Protein AF-A0A1I8BNF3-F1 (afdb_monomer)

Structure (mmCIF, N/CA/C/O backbone):
data_AF-A0A1I8BNF3-F1
#
_entry.id   AF-A0A1I8BNF3-F1
#
loop_
_atom_site.group_PDB
_atom_site.id
_atom_site.type_symbol
_atom_site.label_atom_id
_atom_site.label_alt_id
_atom_site.label_comp_id
_atom_site.label_asym_id
_atom_site.label_entity_id
_atom_site.label_seq_id
_atom_site.pdbx_PDB_ins_code
_atom_site.Cartn_x
_atom_site.Cartn_y
_atom_site.Cartn_z
_atom_site.occupancy
_atom_site.B_iso_or_equiv
_atom_site.auth_seq_id
_atom_site.auth_comp_id
_atom_site.auth_asym_id
_atom_site.auth_atom_id
_atom_site.pdbx_PDB_model_num
ATOM 1 N N . ILE A 1 1 ? -80.798 22.529 111.037 1.00 45.88 1 ILE A N 1
ATOM 2 C CA . ILE A 1 1 ? -82.247 22.287 111.212 1.00 45.88 1 ILE A CA 1
ATOM 3 C C . ILE A 1 1 ? -82.410 21.645 112.579 1.00 45.88 1 ILE A C 1
ATOM 5 O O . ILE A 1 1 ? -82.217 20.445 112.720 1.00 45.88 1 ILE A O 1
ATOM 9 N N . GLU A 1 2 ? -82.620 22.486 113.588 1.00 37.59 2 GLU A N 1
ATOM 10 C CA . GLU A 1 2 ? -83.191 22.096 114.877 1.00 37.59 2 GLU A CA 1
ATOM 11 C C . GLU A 1 2 ? -84.702 21.929 114.700 1.00 37.59 2 GLU A C 1
ATOM 13 O O . GLU A 1 2 ? -85.304 22.745 114.005 1.00 37.59 2 GLU A O 1
ATOM 18 N N . VAL A 1 3 ? -85.315 20.947 115.368 1.00 35.25 3 VAL A N 1
ATOM 19 C CA . VAL A 1 3 ? -86.707 21.049 115.838 1.00 35.25 3 VAL A CA 1
ATOM 20 C C . VAL A 1 3 ? -86.821 20.351 117.197 1.00 35.25 3 VAL A C 1
ATOM 22 O O . VAL A 1 3 ? -86.367 19.225 117.386 1.00 35.25 3 VAL A O 1
ATOM 25 N N . PHE A 1 4 ? -87.411 21.090 118.132 1.00 37.06 4 PHE A N 1
ATOM 26 C CA . PHE A 1 4 ? -87.658 20.813 119.545 1.00 37.06 4 PHE A CA 1
ATOM 27 C C . PHE A 1 4 ? -89.003 20.096 119.803 1.00 37.06 4 PHE A C 1
ATOM 29 O O . PHE A 1 4 ? -89.895 20.093 118.955 1.00 37.06 4 PHE A O 1
ATOM 36 N N . SER A 1 5 ? -89.181 19.706 121.078 1.00 35.75 5 SER A N 1
ATOM 37 C CA . SER A 1 5 ? -90.442 19.463 121.826 1.00 35.75 5 SER A CA 1
ATOM 38 C C . SER A 1 5 ? -90.941 18.001 121.862 1.00 35.75 5 SER A C 1
ATOM 40 O O . SER A 1 5 ? -90.745 17.261 120.912 1.00 35.75 5 SER A O 1
ATOM 42 N N . SER A 1 6 ? -91.571 17.478 122.924 1.00 33.25 6 SER A N 1
ATOM 43 C CA . SER A 1 6 ? -92.111 18.064 124.160 1.00 33.25 6 SER A CA 1
ATOM 44 C C . SER A 1 6 ? -92.305 16.975 125.237 1.00 33.25 6 SER A C 1
ATOM 46 O O . SER A 1 6 ? -92.482 15.802 124.922 1.00 33.25 6 SER A O 1
ATOM 48 N N . ARG A 1 7 ? -92.314 17.408 126.504 1.00 42.88 7 ARG A N 1
ATOM 49 C CA . ARG A 1 7 ? -92.633 16.680 127.750 1.00 42.88 7 ARG A CA 1
ATOM 50 C C . ARG A 1 7 ? -94.101 16.228 127.807 1.00 42.88 7 ARG A C 1
ATOM 52 O O . ARG A 1 7 ? -94.936 16.958 127.287 1.00 42.88 7 ARG A O 1
ATOM 59 N N . TYR A 1 8 ? -94.410 15.164 128.563 1.00 33.56 8 TYR A N 1
ATOM 60 C CA . TYR A 1 8 ? -95.512 15.155 129.548 1.00 33.56 8 TYR A CA 1
ATOM 61 C C . TYR A 1 8 ? -95.404 13.976 130.541 1.00 33.56 8 TYR A C 1
ATOM 63 O O . TYR A 1 8 ? -95.268 12.821 130.147 1.00 33.56 8 TYR A O 1
ATOM 71 N N . ASP A 1 9 ? -95.471 14.319 131.830 1.00 39.56 9 ASP A N 1
ATOM 72 C CA . ASP A 1 9 ? -95.593 13.454 133.009 1.00 39.56 9 ASP A CA 1
ATOM 73 C C . ASP A 1 9 ? -97.012 12.879 133.158 1.00 39.56 9 ASP A C 1
ATOM 75 O O . ASP A 1 9 ? -97.993 13.590 132.935 1.00 39.56 9 ASP A O 1
ATOM 79 N N . ALA A 1 10 ? -97.130 11.666 133.711 1.00 35.50 10 ALA A N 1
ATOM 80 C CA . ALA A 1 10 ? -98.296 11.278 134.507 1.00 35.50 10 ALA A CA 1
ATOM 81 C C . ALA A 1 10 ? -97.923 10.242 135.583 1.00 35.50 10 ALA A C 1
ATOM 83 O O . ALA A 1 10 ? -97.707 9.062 135.318 1.00 35.50 10 ALA A O 1
ATOM 84 N N . LYS A 1 11 ? -97.884 10.720 136.831 1.00 37.09 11 LYS A N 1
ATOM 85 C CA . LYS A 1 11 ? -97.873 9.941 138.077 1.00 37.09 11 LYS A CA 1
ATOM 86 C C . LYS A 1 11 ? -99.048 8.954 138.133 1.00 37.09 11 LYS A C 1
ATOM 88 O O . LYS A 1 11 ? -100.168 9.346 137.818 1.00 37.09 11 LYS A O 1
ATOM 93 N N . LYS A 1 12 ? -98.844 7.787 138.757 1.00 38.28 12 LYS A N 1
ATOM 94 C CA . LYS A 1 12 ? -99.799 7.247 139.745 1.00 38.28 12 LYS A CA 1
ATOM 95 C C . LYS A 1 12 ? -99.119 6.299 140.741 1.00 38.28 12 LYS A C 1
ATOM 97 O O . LYS A 1 12 ? -98.638 5.227 140.404 1.00 38.28 12 LYS A O 1
ATOM 102 N N . VAL A 1 13 ? -99.098 6.782 141.978 1.00 40.00 13 VAL A N 1
ATOM 103 C CA . VAL A 1 13 ? -98.852 6.095 143.251 1.00 40.00 13 VAL A CA 1
ATOM 104 C C . VAL A 1 13 ? -100.048 5.192 143.558 1.00 40.00 13 VAL A C 1
ATOM 106 O O . VAL A 1 13 ? -101.157 5.660 143.343 1.00 40.00 13 VAL A O 1
ATOM 109 N N . TYR A 1 14 ? -99.852 3.988 144.110 1.00 32.62 14 TYR A N 1
ATOM 110 C CA . TYR A 1 14 ? -100.689 3.439 145.194 1.00 32.62 14 TYR A CA 1
ATOM 111 C C . TYR A 1 14 ? -99.940 2.345 145.972 1.00 32.62 14 TYR A C 1
ATOM 113 O O . TYR A 1 14 ? -99.218 1.525 145.411 1.00 32.62 14 TYR A O 1
ATOM 121 N N . VAL A 1 15 ? -100.110 2.418 147.289 1.00 35.56 15 VAL A N 1
ATOM 122 C CA . VAL A 1 15 ? -99.489 1.652 148.376 1.00 35.56 15 VAL A CA 1
ATOM 123 C C . VAL A 1 15 ? -100.418 0.499 148.802 1.00 35.56 15 VAL A C 1
ATOM 125 O O . VAL A 1 15 ? -101.630 0.630 148.670 1.00 35.56 15 VAL A O 1
ATOM 128 N N . GLU A 1 16 ? -99.808 -0.589 149.295 1.00 42.53 16 GLU A N 1
ATOM 129 C CA . GLU A 1 16 ? -100.287 -1.709 150.142 1.00 42.53 16 GLU A CA 1
ATOM 130 C C . GLU A 1 16 ? -101.766 -2.150 150.146 1.00 42.53 16 GLU A C 1
ATOM 132 O O . GLU A 1 16 ? -102.673 -1.367 150.417 1.00 42.53 16 GLU A O 1
ATOM 137 N N . ARG A 1 17 ? -101.973 -3.481 150.084 1.00 31.66 17 ARG A N 1
ATOM 138 C CA . ARG A 1 17 ? -102.793 -4.262 151.044 1.00 31.66 17 ARG A CA 1
ATOM 139 C C . ARG A 1 17 ? -102.684 -5.779 150.788 1.00 31.66 17 ARG A C 1
ATOM 141 O O . ARG A 1 17 ? -102.894 -6.253 149.679 1.00 31.66 17 ARG A O 1
ATOM 148 N N . LYS A 1 18 ? -102.415 -6.545 151.849 1.00 33.38 18 LYS A N 1
ATOM 149 C CA . LYS A 1 18 ? -102.897 -7.929 152.074 1.00 33.38 18 LYS A CA 1
ATOM 150 C C . LYS A 1 18 ? -104.030 -7.848 153.123 1.00 33.38 18 LYS A C 1
ATOM 152 O O . LYS A 1 18 ? -104.090 -6.825 153.805 1.00 33.38 18 LYS A O 1
ATOM 157 N N . PRO A 1 19 ? -104.771 -8.925 153.451 1.00 60.62 19 PRO A N 1
ATOM 158 C CA . PRO A 1 19 ? -105.287 -10.063 152.669 1.00 60.62 19 PRO A CA 1
ATOM 159 C C . PRO A 1 19 ? -106.827 -10.216 152.870 1.00 60.62 19 PRO A C 1
ATOM 161 O O . PRO A 1 19 ? -107.416 -9.395 153.565 1.00 60.62 19 PRO A O 1
ATOM 164 N N . LEU A 1 20 ? -107.461 -11.270 152.314 1.00 34.47 20 LEU A N 1
ATOM 165 C CA . LEU A 1 20 ? -108.463 -12.170 152.957 1.00 34.47 20 LEU A CA 1
ATOM 166 C C . LEU A 1 20 ? -109.511 -12.757 151.973 1.00 34.47 20 LEU A C 1
ATOM 168 O O . LEU A 1 20 ? -110.336 -12.045 151.425 1.00 34.47 20 LEU A O 1
ATOM 172 N N . ILE A 1 21 ? -109.433 -14.089 151.840 1.00 35.69 21 ILE A N 1
ATOM 173 C CA . ILE A 1 21 ? -110.471 -15.147 151.812 1.00 35.69 21 ILE A CA 1
ATOM 174 C C . ILE A 1 21 ? -111.746 -15.061 150.926 1.00 35.69 21 ILE A C 1
ATOM 176 O O . ILE A 1 21 ? -112.494 -14.095 150.948 1.00 35.69 21 ILE A O 1
ATOM 180 N N . TYR A 1 22 ? -112.040 -16.242 150.348 1.00 32.28 22 TYR A N 1
ATOM 181 C CA . TYR A 1 22 ? -113.334 -16.923 150.109 1.00 32.28 22 TYR A CA 1
ATOM 182 C C . TYR A 1 22 ? -113.842 -17.077 148.653 1.00 32.28 22 TYR A C 1
ATOM 184 O O . TYR A 1 22 ? -114.325 -16.148 148.025 1.00 32.28 22 TYR A O 1
ATOM 192 N N . ASN A 1 23 ? -113.755 -18.338 148.194 1.00 33.88 23 ASN A N 1
ATOM 193 C CA . ASN A 1 23 ? -114.702 -19.167 147.425 1.00 33.88 23 ASN A CA 1
ATOM 194 C C . ASN A 1 23 ? -115.476 -18.613 146.203 1.00 33.88 23 ASN A C 1
ATOM 196 O O . ASN A 1 23 ? -116.462 -17.913 146.370 1.00 33.88 23 ASN A O 1
ATOM 200 N N . ASN A 1 24 ? -115.105 -19.136 145.017 1.00 35.84 24 ASN A N 1
ATOM 201 C CA . ASN A 1 24 ? -115.891 -19.983 144.078 1.00 35.84 24 ASN A CA 1
ATOM 202 C C . ASN A 1 24 ? -117.296 -19.523 143.573 1.00 35.84 24 ASN A C 1
ATOM 204 O O . ASN A 1 24 ? -118.064 -18.919 144.306 1.00 35.84 24 ASN A O 1
ATOM 208 N N . PRO A 1 25 ? -117.793 -20.060 142.439 1.00 57.88 25 PRO A N 1
ATOM 209 C CA . PRO A 1 25 ? -117.468 -19.755 141.042 1.00 57.88 25 PRO A CA 1
ATOM 210 C C . PRO A 1 25 ? -118.714 -19.300 140.243 1.00 57.88 25 PRO A C 1
ATOM 212 O O . PRO A 1 25 ? -119.845 -19.579 140.632 1.00 57.88 25 PRO A O 1
ATOM 215 N N . ARG A 1 26 ? -118.519 -18.741 139.042 1.00 37.50 26 ARG A N 1
ATOM 216 C CA . ARG A 1 26 ? -119.269 -19.130 137.826 1.00 37.50 26 ARG A CA 1
ATOM 217 C C . ARG A 1 26 ? -118.668 -18.432 136.606 1.00 37.50 26 ARG A C 1
ATOM 219 O O . ARG A 1 26 ? -118.724 -17.218 136.474 1.00 37.50 26 ARG A O 1
ATOM 226 N N . PHE A 1 27 ? -118.033 -19.253 135.779 1.00 42.69 27 PHE A N 1
ATOM 227 C CA . PHE A 1 27 ? -117.419 -18.913 134.504 1.00 42.69 27 PHE A CA 1
ATOM 228 C C . PHE A 1 27 ? -118.488 -18.585 133.460 1.00 42.69 27 PHE A C 1
ATOM 230 O O . PHE A 1 27 ? -119.427 -19.363 133.296 1.00 42.69 27 PHE A O 1
ATOM 237 N N . ASP A 1 28 ? -118.283 -17.490 132.729 1.00 45.53 28 ASP A N 1
ATOM 238 C CA . ASP A 1 28 ? -119.029 -17.137 131.522 1.00 45.53 28 ASP A CA 1
ATOM 239 C C . ASP A 1 28 ? -118.093 -17.278 130.304 1.00 45.53 28 ASP A C 1
ATOM 241 O O . ASP A 1 28 ? -116.960 -16.786 130.312 1.00 45.53 28 ASP A O 1
ATOM 245 N N . MET A 1 29 ? -118.518 -18.042 129.295 1.00 50.19 29 MET A N 1
ATOM 246 C CA . MET A 1 29 ? -117.674 -18.615 128.225 1.00 50.19 29 MET A CA 1
ATOM 247 C C . MET A 1 29 ? -117.193 -17.614 127.154 1.00 50.19 29 MET A C 1
ATOM 249 O O . MET A 1 29 ? -116.431 -17.997 126.266 1.00 50.19 29 MET A O 1
ATOM 253 N N . GLU A 1 30 ? -117.599 -16.345 127.206 1.00 53.28 30 GLU A N 1
ATOM 254 C CA . GLU A 1 30 ? -117.212 -15.340 126.201 1.00 53.28 30 GLU A CA 1
ATOM 255 C C . GLU A 1 30 ? -115.906 -14.598 126.541 1.00 53.28 30 GLU A C 1
ATOM 257 O O . GLU A 1 30 ? -115.150 -14.234 125.639 1.00 53.28 30 GLU A O 1
ATOM 262 N N . HIS A 1 31 ? -115.556 -14.454 127.825 1.00 52.28 31 HIS A N 1
ATOM 263 C CA . HIS A 1 31 ? -114.275 -13.854 128.234 1.00 52.28 31 HIS A CA 1
ATOM 264 C C . HIS A 1 31 ? -113.066 -14.747 127.933 1.00 52.28 31 HIS A C 1
ATOM 266 O O . HIS A 1 31 ? -111.980 -14.242 127.655 1.00 52.28 31 HIS A O 1
ATOM 272 N N . THR A 1 32 ? -113.238 -16.069 127.920 1.00 53.34 32 THR A N 1
ATOM 273 C CA . THR A 1 32 ? -112.151 -17.002 127.598 1.00 53.34 32 THR A CA 1
ATOM 274 C C . THR A 1 32 ? -111.777 -16.984 126.115 1.00 53.34 32 THR A C 1
ATOM 276 O O . THR A 1 32 ? -110.596 -17.111 125.817 1.00 53.34 32 THR A O 1
ATOM 279 N N . LYS A 1 33 ? -112.711 -16.743 125.180 1.00 55.06 33 LYS A N 1
ATOM 280 C CA . LYS A 1 33 ? -112.372 -16.574 123.749 1.00 55.06 33 LYS A CA 1
ATOM 281 C C . LYS A 1 33 ? -111.586 -15.286 123.475 1.00 55.06 33 LYS A C 1
ATOM 283 O O . LYS A 1 33 ? -110.568 -15.343 122.800 1.00 55.06 33 LYS A O 1
ATOM 288 N N . SER A 1 34 ? -111.990 -14.161 124.071 1.00 57.19 34 SER A N 1
ATOM 289 C CA . SER A 1 34 ? -111.279 -12.879 123.935 1.00 57.19 34 SER A CA 1
ATOM 290 C C . SER A 1 34 ? -109.862 -12.911 124.527 1.00 57.19 34 SER A C 1
ATOM 292 O O . SER A 1 34 ? -108.950 -12.330 123.945 1.00 57.19 34 SER A O 1
ATOM 294 N N . LEU A 1 35 ? -109.649 -13.614 125.645 1.00 58.81 35 LEU A N 1
ATOM 295 C CA . LEU A 1 35 ? -108.316 -13.798 126.229 1.00 58.81 35 LEU A CA 1
ATOM 296 C C . LEU A 1 35 ? -107.423 -14.729 125.399 1.00 58.81 35 LEU A C 1
ATOM 298 O O . LEU A 1 35 ? -106.225 -14.483 125.321 1.00 58.81 35 LEU A O 1
ATOM 302 N N . ILE A 1 36 ? -107.985 -15.764 124.765 1.00 64.50 36 ILE A N 1
ATOM 303 C CA . ILE A 1 36 ? -107.234 -16.667 123.877 1.00 64.50 36 ILE A CA 1
ATOM 304 C C . ILE A 1 36 ? -106.803 -15.941 122.594 1.00 64.50 36 ILE A C 1
ATOM 306 O O . ILE A 1 36 ? -105.673 -16.126 122.153 1.00 64.50 36 ILE A O 1
ATOM 310 N N . ASP A 1 37 ? -107.652 -15.085 122.022 1.00 66.00 37 ASP A N 1
ATOM 311 C CA . ASP A 1 37 ? -107.293 -14.296 120.834 1.00 66.00 37 ASP A CA 1
ATOM 312 C C . ASP A 1 37 ? -106.215 -13.246 121.146 1.00 66.00 37 ASP A C 1
ATOM 314 O O . ASP A 1 37 ? -105.252 -13.114 120.391 1.00 66.00 37 ASP A O 1
ATOM 318 N N . VAL A 1 38 ? -106.301 -12.576 122.303 1.00 68.06 38 VAL A N 1
ATOM 319 C CA . VAL A 1 38 ? -105.265 -11.634 122.767 1.00 68.06 38 VAL A CA 1
ATOM 320 C C . VAL A 1 38 ? -103.951 -12.349 123.101 1.00 68.06 38 VAL A C 1
ATOM 322 O O . VAL A 1 38 ? -102.883 -11.824 122.792 1.00 68.06 38 VAL A O 1
ATOM 325 N N . ASP A 1 39 ? -103.992 -13.545 123.697 1.00 70.25 39 ASP A N 1
ATOM 326 C CA . ASP A 1 39 ? -102.783 -14.330 123.989 1.00 70.25 39 ASP A CA 1
ATOM 327 C C . ASP A 1 39 ? -102.131 -14.870 122.703 1.00 70.25 39 ASP A C 1
ATOM 329 O O . ASP A 1 39 ? -100.908 -14.839 122.558 1.00 70.25 39 ASP A O 1
ATOM 333 N N . ASN A 1 40 ? -102.937 -15.262 121.710 1.00 73.62 40 ASN A N 1
ATOM 334 C CA . ASN A 1 40 ? -102.452 -15.633 120.380 1.00 73.62 40 ASN A CA 1
ATOM 335 C C . ASN A 1 40 ? -101.809 -14.442 119.647 1.00 73.62 40 ASN A C 1
ATOM 337 O O . ASN A 1 40 ? -100.739 -14.607 119.058 1.00 73.62 40 ASN A O 1
ATOM 341 N N . GLU A 1 41 ? -102.404 -13.245 119.714 1.00 75.12 41 GLU A N 1
ATOM 342 C CA . GLU A 1 41 ? -101.805 -12.010 119.180 1.00 75.12 41 GLU A CA 1
ATOM 343 C C . GLU A 1 41 ? -100.523 -11.607 119.925 1.00 75.12 41 GLU A C 1
ATOM 345 O O . GLU A 1 41 ? -99.557 -11.145 119.319 1.00 75.12 41 GLU A O 1
ATOM 350 N N . LEU A 1 42 ? -100.455 -11.823 121.239 1.00 75.12 42 LEU A N 1
ATOM 351 C CA . LEU A 1 42 ? -99.237 -11.591 122.018 1.00 75.12 42 LEU A CA 1
ATOM 352 C C . LEU A 1 42 ? -98.118 -12.557 121.620 1.00 75.12 42 LEU A C 1
ATOM 354 O O . LEU A 1 42 ? -96.967 -12.137 121.479 1.00 75.12 42 LEU A O 1
ATOM 358 N N . GLN A 1 43 ? -98.438 -13.831 121.392 1.00 75.88 43 GLN A N 1
ATOM 359 C CA . GLN A 1 43 ? -97.468 -14.820 120.926 1.00 75.88 43 GLN A CA 1
ATOM 360 C C . GLN A 1 43 ? -96.996 -14.547 119.492 1.00 75.88 43 GLN A C 1
ATOM 362 O O . GLN A 1 43 ? -95.812 -14.744 119.195 1.00 75.88 43 GLN A O 1
ATOM 367 N N . THR A 1 44 ? -97.871 -14.076 118.596 1.00 77.25 44 THR A N 1
ATOM 368 C CA . THR A 1 44 ? -97.470 -13.689 117.233 1.00 77.25 44 THR A CA 1
ATOM 369 C C . THR A 1 44 ? -96.605 -12.434 117.253 1.00 77.25 44 THR A C 1
ATOM 371 O O . THR A 1 44 ? -95.533 -12.446 116.654 1.00 77.25 44 THR A O 1
ATOM 374 N N . LEU A 1 45 ? -96.958 -11.413 118.039 1.00 79.19 45 LEU A N 1
ATOM 375 C CA . LEU A 1 45 ? -96.141 -10.208 118.212 1.00 79.19 45 LEU A CA 1
ATOM 376 C C . LEU A 1 45 ? -94.782 -10.499 118.863 1.00 79.19 45 LEU A C 1
ATOM 378 O O . LEU A 1 45 ? -93.782 -9.874 118.508 1.00 79.19 45 LEU A O 1
ATOM 382 N N . GLN A 1 46 ? -94.703 -11.456 119.792 1.00 76.75 46 GLN A N 1
ATOM 383 C CA . GLN A 1 46 ? -93.427 -11.904 120.359 1.00 76.75 46 GLN A CA 1
ATOM 384 C C . GLN A 1 46 ? -92.553 -12.613 119.317 1.00 76.75 46 GLN A C 1
ATOM 386 O O . GLN A 1 46 ? -91.355 -12.331 119.240 1.00 76.75 46 GLN A O 1
ATOM 391 N N . LYS A 1 47 ? -93.140 -13.479 118.481 1.00 80.12 47 LYS A N 1
ATOM 392 C CA . LYS A 1 47 ? -92.433 -14.105 117.352 1.00 80.12 47 LYS A CA 1
ATOM 393 C C . LYS A 1 47 ? -91.976 -13.064 116.334 1.00 80.12 47 LYS A C 1
ATOM 395 O O . LYS A 1 47 ? -90.819 -13.093 115.922 1.00 80.12 47 LYS A O 1
ATOM 400 N N . ASP A 1 48 ? -92.832 -12.110 115.987 1.00 81.44 48 ASP A N 1
ATOM 401 C CA . ASP A 1 48 ? -92.510 -11.042 115.043 1.00 81.44 48 ASP A CA 1
ATOM 402 C C . ASP A 1 48 ? -91.416 -10.124 115.580 1.00 81.44 48 ASP A C 1
ATOM 404 O O . ASP A 1 48 ? -90.507 -9.768 114.834 1.00 81.44 48 ASP A O 1
ATOM 408 N N . LYS A 1 49 ? -91.427 -9.807 116.881 1.00 81.25 49 LYS A N 1
ATOM 409 C CA . LYS A 1 49 ? -90.360 -9.048 117.547 1.00 81.25 49 LYS A CA 1
ATOM 410 C C . LYS A 1 49 ? -89.016 -9.772 117.475 1.00 81.25 49 LYS A C 1
ATOM 412 O O . LYS A 1 49 ? -87.999 -9.133 117.202 1.00 81.25 49 LYS A O 1
ATOM 417 N N . GLU A 1 50 ? -89.001 -11.086 117.680 1.00 82.50 50 GLU A N 1
ATOM 418 C CA . GLU A 1 50 ? -87.780 -11.889 117.578 1.00 82.50 50 GLU A CA 1
ATOM 419 C C . GLU A 1 50 ? -87.287 -11.984 116.123 1.00 82.50 50 GLU A C 1
ATOM 421 O O . GLU A 1 50 ? -86.099 -11.802 115.853 1.00 82.50 50 GLU A O 1
ATOM 426 N N . ILE A 1 51 ? -88.197 -12.145 115.156 1.00 83.88 51 ILE A N 1
ATOM 427 C CA . ILE A 1 51 ? -87.878 -12.093 113.719 1.00 83.88 51 ILE A CA 1
ATOM 428 C C . ILE A 1 51 ? -87.311 -10.719 113.337 1.00 83.88 51 ILE A C 1
ATOM 430 O O . ILE A 1 51 ? -86.337 -10.642 112.583 1.00 83.88 51 ILE A O 1
ATOM 434 N N . LEU A 1 52 ? -87.881 -9.628 113.854 1.00 82.56 52 LEU A N 1
ATOM 435 C CA . LEU A 1 52 ? -87.406 -8.265 113.616 1.00 82.56 52 LEU A CA 1
ATOM 436 C C . LEU A 1 52 ? -86.009 -8.055 114.196 1.00 82.56 52 LEU A C 1
ATOM 438 O O . LEU A 1 52 ? -85.151 -7.508 113.507 1.00 82.56 52 LEU A O 1
ATOM 442 N N . LYS A 1 53 ? -85.750 -8.559 115.406 1.00 83.38 53 LYS A N 1
ATOM 443 C CA . LYS A 1 53 ? -84.429 -8.510 116.038 1.00 83.38 53 LYS A CA 1
ATOM 444 C C . LYS A 1 53 ? -83.387 -9.273 115.218 1.00 83.38 53 LYS A C 1
ATOM 446 O O . LYS A 1 53 ? -82.339 -8.719 114.892 1.00 83.38 53 LYS A O 1
ATOM 451 N N . GLN A 1 54 ? -83.711 -10.487 114.772 1.00 83.00 54 GLN A N 1
ATOM 452 C CA . GLN A 1 54 ? -82.836 -11.273 113.898 1.00 83.00 54 GLN A CA 1
ATOM 453 C C . GLN A 1 54 ? -82.604 -10.596 112.540 1.00 83.00 54 GLN A C 1
ATOM 455 O O . GLN A 1 54 ? -81.490 -10.619 112.013 1.00 83.00 54 GLN A O 1
ATOM 460 N N . ARG A 1 55 ? -83.628 -9.962 111.953 1.00 84.44 55 ARG A N 1
ATOM 461 C CA . ARG A 1 55 ? -83.477 -9.172 110.719 1.00 84.44 55 ARG A CA 1
ATOM 462 C C . ARG A 1 55 ? -82.591 -7.952 110.945 1.00 84.44 55 ARG A C 1
ATOM 464 O O . ARG A 1 55 ? -81.740 -7.672 110.106 1.00 84.44 55 ARG A O 1
ATOM 471 N N . GLN A 1 56 ? -82.744 -7.263 112.070 1.00 80.56 56 GLN A N 1
ATOM 472 C CA . GLN A 1 56 ? -81.943 -6.096 112.416 1.00 80.56 56 GLN A CA 1
ATOM 473 C C . GLN A 1 56 ? -80.470 -6.475 112.621 1.00 80.56 56 GLN A C 1
ATOM 475 O O . GLN A 1 56 ? -79.605 -5.797 112.076 1.00 80.56 56 GLN A O 1
ATOM 480 N N . GLU A 1 57 ? -80.182 -7.605 113.272 1.00 83.81 57 GLU A N 1
ATOM 481 C CA . GLU A 1 57 ? -78.824 -8.159 113.391 1.00 83.81 57 GLU A CA 1
ATOM 482 C C . GLU A 1 57 ? -78.223 -8.588 112.043 1.00 83.81 57 GLU A C 1
ATOM 484 O O . GLU A 1 57 ? -77.030 -8.401 111.793 1.00 83.81 57 GLU A O 1
ATOM 489 N N . ARG A 1 58 ? -79.031 -9.144 111.131 1.00 82.88 58 ARG A N 1
ATOM 490 C CA . ARG A 1 58 ? -78.572 -9.454 109.765 1.00 82.88 58 ARG A CA 1
ATOM 491 C C . ARG A 1 58 ? -78.258 -8.184 108.978 1.00 82.88 58 ARG A C 1
ATOM 493 O O . ARG A 1 58 ? -77.261 -8.151 108.263 1.00 82.88 58 ARG A O 1
ATOM 500 N N . VAL A 1 59 ? -79.073 -7.138 109.121 1.00 84.56 59 VAL A N 1
ATOM 501 C CA . VAL A 1 59 ? -78.858 -5.846 108.454 1.00 84.56 59 VAL A CA 1
ATOM 502 C C . VAL A 1 59 ? -77.629 -5.132 109.011 1.00 84.56 59 VAL A C 1
ATOM 504 O O . VAL A 1 59 ? -76.867 -4.574 108.226 1.00 84.56 59 VAL A O 1
ATOM 507 N N . THR A 1 60 ? -77.389 -5.157 110.325 1.00 82.38 60 THR A N 1
ATOM 508 C CA . THR A 1 60 ? -76.172 -4.566 110.902 1.00 82.38 60 THR A CA 1
ATOM 509 C C . THR A 1 60 ? -74.927 -5.312 110.437 1.00 82.38 60 THR A C 1
ATOM 511 O O . THR A 1 60 ? -74.021 -4.672 109.912 1.00 82.38 60 THR A O 1
ATOM 514 N N . LYS A 1 61 ? -74.918 -6.652 110.476 1.00 86.00 61 LYS A N 1
ATOM 515 C CA . LYS A 1 61 ? -73.811 -7.457 109.923 1.00 86.00 61 LYS A CA 1
ATOM 516 C C . LYS A 1 61 ? -73.583 -7.205 108.429 1.00 86.00 61 LYS A C 1
ATOM 518 O O . LYS A 1 61 ? -72.441 -7.097 107.992 1.00 86.00 61 LYS A O 1
ATOM 523 N N . ALA A 1 62 ? -74.650 -7.077 107.639 1.00 82.38 62 ALA A N 1
ATOM 524 C CA . ALA A 1 62 ? -74.538 -6.758 106.217 1.00 82.38 62 ALA A CA 1
ATOM 525 C C . ALA A 1 62 ? -73.966 -5.349 105.982 1.00 82.38 62 ALA A C 1
ATOM 527 O O . ALA A 1 62 ? -73.122 -5.179 105.106 1.00 82.38 62 ALA A O 1
ATOM 528 N N . LYS A 1 63 ? -74.375 -4.350 106.777 1.00 83.56 63 LYS A N 1
ATOM 529 C CA . LYS A 1 63 ? -73.819 -2.989 106.715 1.00 83.56 63 LYS A CA 1
ATOM 530 C C . LYS A 1 63 ? -72.338 -2.957 107.091 1.00 83.56 63 LYS A C 1
ATOM 532 O O . LYS A 1 63 ? -71.572 -2.302 106.390 1.00 83.56 63 LYS A O 1
ATOM 537 N N . GLU A 1 64 ? -71.937 -3.683 108.133 1.00 85.69 64 GLU A N 1
ATOM 538 C CA . GLU A 1 64 ? -70.532 -3.818 108.541 1.00 85.69 64 GLU A CA 1
ATOM 539 C C . GLU A 1 64 ? -69.693 -4.421 107.400 1.00 85.69 64 GLU A C 1
ATOM 541 O O . GLU A 1 64 ? -68.695 -3.838 106.983 1.00 85.69 64 GLU A O 1
ATOM 546 N N . ASN A 1 65 ? -70.161 -5.524 106.804 1.00 85.38 65 ASN A N 1
ATOM 547 C CA . ASN A 1 65 ? -69.475 -6.185 105.691 1.00 85.38 65 ASN A CA 1
ATOM 548 C C . ASN A 1 65 ? -69.381 -5.308 104.435 1.00 85.38 65 ASN A C 1
ATOM 550 O O . ASN A 1 65 ? -68.359 -5.315 103.752 1.00 85.38 65 ASN A O 1
ATOM 554 N N . ILE A 1 66 ? -70.431 -4.547 104.107 1.00 84.38 66 ILE A N 1
ATOM 555 C CA . ILE A 1 66 ? -70.391 -3.599 102.985 1.00 84.38 66 ILE A CA 1
ATOM 556 C C . ILE A 1 66 ? -69.372 -2.493 103.269 1.00 84.38 66 ILE A C 1
ATOM 558 O O . ILE A 1 66 ? -68.617 -2.131 102.372 1.00 84.38 66 ILE A O 1
ATOM 562 N N . LYS A 1 67 ? -69.311 -1.986 104.505 1.00 87.00 67 LYS A N 1
ATOM 563 C CA . LYS A 1 67 ? -68.358 -0.943 104.897 1.00 87.00 67 LYS A CA 1
ATOM 564 C C . LYS A 1 67 ? -66.909 -1.418 104.764 1.00 87.00 67 LYS A C 1
ATOM 566 O O . LYS A 1 67 ? -66.108 -0.695 104.183 1.00 87.00 67 LYS A O 1
ATOM 571 N N . VAL A 1 68 ? -66.603 -2.636 105.218 1.00 85.81 68 VAL A N 1
ATOM 572 C CA . VAL A 1 68 ? -65.271 -3.247 105.051 1.00 85.81 68 VAL A CA 1
ATOM 573 C C . VAL A 1 68 ? -64.916 -3.380 103.570 1.00 85.81 68 VAL A C 1
ATOM 575 O O . VAL A 1 68 ? -63.869 -2.897 103.155 1.00 85.81 68 VAL A O 1
ATOM 578 N N . ARG A 1 69 ? -65.818 -3.925 102.740 1.00 82.00 69 ARG A N 1
ATOM 579 C CA . ARG A 1 69 ? -65.556 -4.069 101.296 1.00 82.00 69 ARG A CA 1
ATOM 580 C C . ARG A 1 69 ? -65.349 -2.727 100.600 1.00 82.00 69 ARG A C 1
ATOM 582 O O . ARG A 1 69 ? -64.498 -2.630 99.727 1.00 82.00 69 ARG A O 1
ATOM 589 N N . VAL A 1 70 ? -66.121 -1.695 100.947 1.00 80.94 70 VAL A N 1
ATOM 590 C CA . VAL A 1 70 ? -65.950 -0.352 100.365 1.00 80.94 70 VAL A CA 1
ATOM 591 C C . VAL A 1 70 ? -64.563 0.205 100.678 1.00 80.94 70 VAL A C 1
ATOM 593 O O . VAL A 1 70 ? -63.945 0.787 99.790 1.00 80.94 70 VAL A O 1
ATOM 596 N N . GLU A 1 71 ? -64.063 0.004 101.895 1.00 82.25 71 GLU A N 1
ATOM 597 C CA . GLU A 1 71 ? -62.737 0.485 102.278 1.00 82.25 71 GLU A CA 1
ATOM 598 C C . GLU A 1 71 ? -61.618 -0.320 101.598 1.00 82.25 71 GLU A C 1
ATOM 600 O O . GLU A 1 71 ? -60.712 0.279 101.026 1.00 82.25 71 GLU A O 1
ATOM 605 N N . GLU A 1 72 ? -61.757 -1.648 101.495 1.00 81.56 72 GLU A N 1
ATOM 606 C CA . GLU A 1 72 ? -60.849 -2.499 100.705 1.00 81.56 72 GLU A CA 1
ATOM 607 C C . GLU A 1 72 ? -60.797 -2.078 99.225 1.00 81.56 72 GLU A C 1
ATOM 609 O O . GLU A 1 72 ? -59.727 -2.033 98.616 1.00 81.56 72 GLU A O 1
ATOM 614 N N . TYR A 1 73 ? -61.945 -1.737 98.623 1.00 77.62 73 TYR A N 1
ATOM 615 C CA . TYR A 1 73 ? -61.995 -1.248 97.242 1.00 77.62 73 TYR A CA 1
ATOM 616 C C . TYR A 1 73 ? -61.327 0.120 97.081 1.00 77.62 73 TYR A C 1
ATOM 618 O O . TYR A 1 73 ? -60.684 0.352 96.056 1.00 77.62 73 TYR A O 1
ATOM 626 N N . LYS A 1 74 ? -61.463 1.027 98.057 1.00 78.44 74 LYS A N 1
ATOM 627 C CA . LYS A 1 74 ? -60.775 2.326 98.023 1.00 78.44 74 LYS A CA 1
ATOM 628 C C . LYS A 1 74 ? -59.267 2.154 98.132 1.00 78.44 74 LYS A C 1
ATOM 630 O O . LYS A 1 74 ? -58.562 2.681 97.280 1.00 78.44 74 LYS A O 1
ATOM 635 N N . GLU A 1 75 ? -58.791 1.377 99.103 1.00 80.50 75 GLU A N 1
ATOM 636 C CA . GLU A 1 75 ? -57.359 1.116 99.283 1.00 80.50 75 GLU A CA 1
ATOM 637 C C . GLU A 1 75 ? -56.755 0.451 98.044 1.00 80.50 75 GLU A C 1
ATOM 639 O O . GLU A 1 75 ? -55.687 0.849 97.575 1.00 80.50 75 GLU A O 1
ATOM 644 N N . LYS A 1 76 ? -57.462 -0.520 97.451 1.00 79.75 76 LYS A N 1
ATOM 645 C CA . LYS A 1 76 ? -57.016 -1.168 96.215 1.00 79.75 76 LYS A CA 1
ATOM 646 C C . LYS A 1 76 ? -56.921 -0.176 95.051 1.00 79.75 76 LYS A C 1
ATOM 648 O O . LYS A 1 76 ? -55.922 -0.176 94.340 1.00 79.75 76 LYS A O 1
ATOM 653 N N . ASN A 1 77 ? -57.922 0.686 94.880 1.00 78.94 77 ASN A N 1
ATOM 654 C CA . ASN A 1 77 ? -57.958 1.670 93.796 1.00 78.94 77 ASN A CA 1
ATOM 655 C C . ASN A 1 77 ? -56.912 2.788 93.989 1.00 78.94 77 ASN A C 1
ATOM 657 O O . ASN A 1 77 ? -56.305 3.251 93.027 1.00 78.94 77 ASN A O 1
ATOM 661 N N . GLU A 1 78 ? -56.653 3.215 95.227 1.00 79.81 78 GLU A N 1
ATOM 662 C CA . GLU A 1 78 ? -55.576 4.166 95.534 1.00 79.81 78 GLU A CA 1
ATOM 663 C C . GLU A 1 78 ? -54.193 3.565 95.277 1.00 79.81 78 GLU A C 1
ATOM 665 O O . GLU A 1 78 ? -53.333 4.229 94.694 1.00 79.81 78 GLU A O 1
ATOM 670 N N . LYS A 1 79 ? -53.995 2.293 95.632 1.00 80.62 79 LYS A N 1
ATOM 671 C CA . LYS A 1 79 ? -52.748 1.579 95.361 1.00 80.62 79 LYS A CA 1
ATOM 672 C C . LYS A 1 79 ? -52.515 1.378 93.863 1.00 80.62 79 LYS A C 1
ATOM 674 O O . LYS A 1 79 ? -51.426 1.672 93.386 1.00 80.62 79 LYS A O 1
ATOM 679 N N . GLU A 1 80 ? -53.540 0.979 93.109 1.00 79.88 80 GLU A N 1
ATOM 680 C CA . GLU A 1 80 ? -53.461 0.850 91.646 1.00 79.88 80 GLU A CA 1
ATOM 681 C C . GLU A 1 80 ? -53.106 2.185 90.972 1.00 79.88 80 GLU A C 1
ATOM 683 O O . GLU A 1 80 ? -52.219 2.224 90.118 1.00 79.88 80 GLU A O 1
ATOM 688 N N . LYS A 1 81 ? -53.715 3.298 91.407 1.00 80.12 81 LYS A N 1
ATOM 689 C CA . LYS A 1 81 ? -53.362 4.643 90.920 1.00 80.12 81 LYS A CA 1
ATOM 690 C C . LYS A 1 81 ? -51.934 5.044 91.283 1.00 80.12 81 LYS A C 1
ATOM 692 O O . LYS A 1 81 ? -51.244 5.642 90.460 1.00 80.12 81 LYS A O 1
ATOM 697 N N . SER A 1 82 ? -51.485 4.733 92.497 1.00 81.19 82 SER A N 1
ATOM 698 C CA . SER A 1 82 ? -50.110 4.999 92.931 1.00 81.19 82 SER A CA 1
ATOM 699 C C . SER A 1 82 ? -49.100 4.218 92.085 1.00 81.19 82 SER A C 1
ATOM 701 O O . SER A 1 82 ? -48.130 4.798 91.598 1.00 81.19 82 SER A O 1
ATOM 703 N N . ASP A 1 83 ? -49.355 2.931 91.849 1.00 82.94 83 ASP A N 1
ATOM 704 C CA . ASP A 1 83 ? -48.502 2.065 91.030 1.00 82.94 83 ASP A CA 1
ATOM 705 C C . ASP A 1 83 ? -48.473 2.515 89.559 1.00 82.94 83 ASP A C 1
ATOM 707 O O . ASP A 1 83 ? -47.457 2.381 88.873 1.00 82.94 83 ASP A O 1
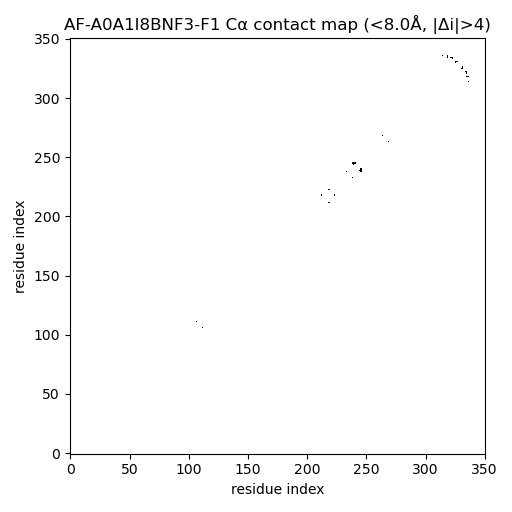ATOM 711 N N . GLU A 1 84 ? -49.581 3.049 89.045 1.00 82.69 84 GLU A N 1
ATOM 712 C CA . GLU A 1 84 ? -49.659 3.602 87.693 1.00 82.69 84 GLU A CA 1
ATOM 713 C C . GLU A 1 84 ? -48.870 4.918 87.564 1.00 82.69 84 GLU A C 1
ATOM 715 O O . GLU A 1 84 ? -48.091 5.084 86.621 1.00 82.69 84 GLU A O 1
ATOM 720 N N . ILE A 1 85 ? -48.985 5.823 88.541 1.00 81.38 85 ILE A N 1
ATOM 721 C CA . ILE A 1 85 ? -48.190 7.061 88.596 1.00 81.38 85 ILE A CA 1
ATOM 722 C C . ILE A 1 85 ? -46.692 6.746 88.648 1.00 81.38 85 ILE A C 1
ATOM 724 O O . ILE A 1 85 ? -45.906 7.388 87.945 1.00 81.38 85 ILE A O 1
ATOM 728 N N . GLU A 1 86 ? -46.287 5.754 89.440 1.00 86.94 86 GLU A N 1
ATOM 729 C CA . GLU A 1 86 ? -44.880 5.376 89.568 1.00 86.94 86 GLU A CA 1
ATOM 730 C C . GLU A 1 86 ? -44.329 4.805 88.251 1.00 86.94 86 GLU A C 1
ATOM 732 O O . GLU A 1 86 ? -43.260 5.218 87.796 1.00 86.94 86 GLU A O 1
ATOM 737 N N . ARG A 1 87 ? -45.111 3.982 87.536 1.00 84.75 87 ARG A N 1
ATOM 738 C CA . ARG A 1 87 ? -44.750 3.518 86.183 1.00 84.75 87 ARG A CA 1
ATOM 739 C C . ARG A 1 87 ? -44.553 4.670 85.199 1.00 84.75 87 ARG A C 1
ATOM 741 O O . ARG A 1 87 ? -43.577 4.674 84.444 1.00 84.75 87 ARG A O 1
ATOM 748 N N . TYR A 1 88 ? -45.442 5.664 85.203 1.00 83.44 88 TYR A N 1
ATOM 749 C CA . TYR A 1 88 ? -45.288 6.836 84.337 1.00 83.44 88 TYR A CA 1
ATOM 750 C C . TYR A 1 88 ? -44.058 7.674 84.706 1.00 83.44 88 TYR A C 1
ATOM 752 O O . TYR A 1 88 ? -43.378 8.189 83.812 1.00 83.44 88 TYR A O 1
ATOM 760 N N . ARG A 1 89 ? -43.716 7.782 85.995 1.00 84.94 89 ARG A N 1
ATOM 761 C CA . ARG A 1 89 ? -42.496 8.465 86.453 1.00 84.94 89 ARG A CA 1
ATOM 762 C C . ARG A 1 89 ? -41.234 7.746 86.000 1.00 84.94 89 ARG A C 1
ATOM 764 O O . ARG A 1 89 ? -40.358 8.394 85.429 1.00 84.94 89 ARG A O 1
ATOM 771 N N . GLU A 1 90 ? -41.159 6.429 86.173 1.00 86.56 90 GLU A N 1
ATOM 772 C CA . GLU A 1 90 ? -40.031 5.624 85.694 1.00 86.56 90 GLU A CA 1
ATOM 773 C C . GLU A 1 90 ? -39.859 5.732 84.177 1.00 86.56 90 GLU A C 1
ATOM 775 O O . GLU A 1 90 ? -38.744 5.882 83.672 1.00 86.56 90 GLU A O 1
ATOM 780 N N . MET A 1 91 ? -40.966 5.689 83.433 1.00 84.75 91 MET A N 1
ATOM 781 C CA . MET A 1 91 ? -40.943 5.833 81.982 1.00 84.75 91 MET A CA 1
ATOM 782 C C . MET A 1 91 ? -40.441 7.223 81.572 1.00 84.75 91 MET A C 1
ATOM 784 O O . MET A 1 91 ? -39.582 7.341 80.696 1.00 84.75 91 MET A O 1
ATOM 788 N N . THR A 1 92 ? -40.907 8.273 82.250 1.00 80.00 92 THR A N 1
ATOM 789 C CA . THR A 1 92 ? -40.464 9.653 82.015 1.00 80.00 92 THR A CA 1
ATOM 790 C C . THR A 1 92 ? -38.980 9.833 82.345 1.00 80.00 92 THR A C 1
ATOM 792 O O . THR A 1 92 ? -38.261 10.480 81.584 1.00 80.00 92 THR A O 1
ATOM 795 N N . ALA A 1 93 ? -38.489 9.226 83.429 1.00 86.44 93 ALA A N 1
ATOM 796 C CA . ALA A 1 93 ? -37.073 9.239 83.788 1.00 86.44 93 ALA A CA 1
ATOM 797 C C . ALA A 1 93 ? -36.214 8.549 82.715 1.00 86.44 93 ALA A C 1
ATOM 799 O O . ALA A 1 93 ? -35.263 9.149 82.216 1.00 86.44 93 ALA A O 1
ATOM 800 N N . LYS A 1 94 ? -36.620 7.356 82.255 1.00 85.69 94 LYS A N 1
ATOM 801 C CA . LYS A 1 94 ? -35.953 6.636 81.155 1.00 85.69 94 LYS A CA 1
ATOM 802 C C . LYS A 1 94 ? -35.919 7.454 79.864 1.00 85.69 94 LYS A C 1
ATOM 804 O O . LYS A 1 94 ? -34.893 7.483 79.186 1.00 85.69 94 LYS A O 1
ATOM 809 N N . PHE A 1 95 ? -37.012 8.132 79.511 1.00 80.50 95 PHE A N 1
ATOM 810 C CA . PHE A 1 95 ? -37.033 9.016 78.344 1.00 80.50 95 PHE A CA 1
ATOM 811 C C . PHE A 1 95 ? -36.115 10.224 78.521 1.00 80.50 95 PHE A C 1
ATOM 813 O O . PHE A 1 95 ? -35.390 10.570 77.592 1.00 80.50 95 PHE A O 1
ATOM 820 N N . LYS A 1 96 ? -36.088 10.831 79.710 1.00 82.75 96 LYS A N 1
ATOM 821 C CA . LYS A 1 96 ? -35.214 11.967 80.019 1.00 82.75 96 LYS A CA 1
ATOM 822 C C . LYS A 1 96 ? -33.734 11.587 79.950 1.00 82.75 96 LYS A C 1
ATOM 824 O O . LYS A 1 96 ? -32.939 12.364 79.423 1.00 82.75 96 LYS A O 1
ATOM 829 N N . ASP A 1 97 ? -33.370 10.399 80.421 1.00 82.12 97 ASP A N 1
ATOM 830 C CA . ASP A 1 97 ? -31.996 9.899 80.352 1.00 82.12 97 ASP A CA 1
ATOM 831 C C . ASP A 1 97 ? -31.591 9.536 78.920 1.00 82.12 97 ASP A C 1
ATOM 833 O O . ASP A 1 97 ? -30.505 9.919 78.487 1.00 82.12 97 ASP A O 1
ATOM 837 N N . LYS A 1 98 ? -32.489 8.922 78.135 1.00 79.69 98 LYS A N 1
ATOM 838 C CA . LYS A 1 98 ? -32.275 8.723 76.689 1.00 79.69 98 LYS A CA 1
ATOM 839 C C . LYS A 1 98 ? -32.078 10.047 75.953 1.00 79.69 98 LYS A C 1
ATOM 841 O O . LYS A 1 98 ? -31.183 10.160 75.125 1.00 79.69 98 LYS A O 1
ATOM 846 N N . LEU A 1 99 ? -32.870 11.068 76.277 1.00 76.25 99 LEU A N 1
ATOM 847 C CA . LEU A 1 99 ? -32.768 12.380 75.638 1.00 76.25 99 LEU A CA 1
ATOM 848 C C . LEU A 1 99 ? -31.442 13.081 75.978 1.00 76.25 99 LEU A C 1
ATOM 850 O O . LEU A 1 99 ? -30.834 13.704 75.112 1.00 76.25 99 LEU A O 1
ATOM 854 N N . LYS A 1 100 ? -30.955 12.935 77.218 1.00 76.19 100 LYS A N 1
ATOM 855 C CA . LYS A 1 100 ? -29.624 13.413 77.630 1.00 76.19 100 LYS A CA 1
ATOM 856 C C . LYS A 1 100 ? -28.482 12.629 76.981 1.00 76.19 100 LYS A C 1
ATOM 858 O O . LYS A 1 100 ? -27.450 13.224 76.683 1.00 76.19 100 LYS A O 1
ATOM 863 N N . ALA A 1 101 ? -28.643 11.322 76.774 1.00 74.25 101 ALA A N 1
ATOM 864 C CA . ALA A 1 101 ? -27.672 10.515 76.039 1.00 74.25 101 ALA A CA 1
ATOM 865 C C . ALA A 1 101 ? -27.574 10.996 74.583 1.00 74.25 101 ALA A C 1
ATOM 867 O O . ALA A 1 101 ? -26.488 11.355 74.138 1.00 74.25 101 ALA A O 1
ATOM 868 N N . PHE A 1 102 ? -28.712 11.175 73.902 1.00 68.81 102 PHE A N 1
ATOM 869 C CA . PHE A 1 102 ? -28.744 11.717 72.540 1.00 68.81 102 PHE A CA 1
ATOM 870 C C . PHE A 1 102 ? -28.229 13.158 72.434 1.00 68.81 102 PHE A C 1
ATOM 872 O O . PHE A 1 102 ? -27.653 13.525 71.414 1.00 68.81 102 PHE A O 1
ATOM 879 N N . SER A 1 103 ? -28.389 13.991 73.471 1.00 64.75 103 SER A N 1
ATOM 880 C CA . SER A 1 103 ? -27.816 15.343 73.455 1.00 64.75 103 SER A CA 1
ATOM 881 C C . SER A 1 103 ? -26.297 15.355 73.660 1.00 64.75 103 SER A C 1
ATOM 883 O O . SER A 1 103 ? -25.649 16.309 73.236 1.00 64.75 103 SER A O 1
ATOM 885 N N . LYS A 1 104 ? -25.729 14.343 74.332 1.00 66.56 104 LYS A N 1
ATOM 886 C CA . LYS A 1 104 ? -24.275 14.162 74.485 1.00 66.56 104 LYS A CA 1
ATOM 887 C C . LYS A 1 104 ? -23.647 13.493 73.262 1.00 66.56 104 LYS A C 1
ATOM 889 O O . LYS A 1 104 ? -22.523 13.823 72.913 1.00 66.56 104 LYS A O 1
ATOM 894 N N . GLU A 1 105 ? -24.386 12.615 72.593 1.00 63.62 105 GLU A N 1
ATOM 895 C CA . GLU A 1 105 ? -23.999 11.936 71.351 1.00 63.62 105 GLU A CA 1
ATOM 896 C C . GLU A 1 105 ? -24.462 12.696 70.105 1.00 63.62 105 GLU A C 1
ATOM 898 O O . GLU A 1 105 ? -24.854 12.083 69.116 1.00 63.62 105 GLU A O 1
ATOM 903 N N . LYS A 1 106 ? -24.458 14.034 70.118 1.00 60.16 106 LYS A N 1
ATOM 904 C CA . LYS A 1 106 ? -24.731 14.793 68.893 1.00 60.16 106 LYS A CA 1
ATOM 905 C C . LYS A 1 106 ? -23.569 14.505 67.929 1.00 60.16 106 LYS A C 1
ATOM 907 O O . LYS A 1 106 ? -22.461 14.969 68.207 1.00 60.16 106 LYS A O 1
ATOM 912 N N . PRO A 1 107 ? -23.754 13.723 66.847 1.00 62.09 107 PRO A N 1
ATOM 913 C CA . PRO A 1 107 ? -22.645 13.379 65.972 1.00 62.09 107 PRO A CA 1
ATOM 914 C C . PRO A 1 107 ? -22.162 14.675 65.333 1.00 62.09 107 PRO A C 1
ATOM 916 O O . PRO A 1 107 ? -22.977 15.448 64.820 1.00 62.09 107 PRO A O 1
ATOM 919 N N . ASN A 1 108 ? -20.861 14.945 65.413 1.00 69.00 108 ASN A N 1
ATOM 920 C CA . ASN A 1 108 ? -20.273 16.134 64.816 1.00 69.00 108 ASN A CA 1
ATOM 921 C C . ASN A 1 108 ? -20.314 15.990 63.286 1.00 69.00 108 ASN A C 1
ATOM 923 O O . ASN A 1 108 ? -19.397 15.451 62.670 1.00 69.00 108 ASN A O 1
ATOM 927 N N . LEU A 1 109 ? -21.440 16.393 62.692 1.00 68.88 109 LEU A N 1
ATOM 928 C CA . LEU A 1 109 ? -21.738 16.271 61.264 1.00 68.88 109 LEU A CA 1
ATOM 929 C C . LEU A 1 109 ? -20.662 16.929 60.396 1.00 68.88 109 LEU A C 1
ATOM 931 O O . LEU A 1 109 ? -20.314 16.378 59.358 1.00 68.88 109 LEU A O 1
ATOM 935 N N . GLU A 1 110 ? -20.087 18.044 60.851 1.00 76.06 110 GLU A N 1
ATOM 936 C CA . GLU A 1 110 ? -18.996 18.731 60.152 1.00 76.06 110 GLU A CA 1
ATOM 937 C C . GLU A 1 110 ? -17.716 17.888 60.126 1.00 76.06 110 GLU A C 1
ATOM 939 O O . GLU A 1 110 ? -17.072 17.773 59.087 1.00 76.06 110 GLU A O 1
ATOM 944 N N . GLU A 1 111 ? -17.375 17.221 61.231 1.00 78.12 111 GLU A N 1
ATOM 945 C CA . GLU A 1 111 ? -16.198 16.347 61.301 1.00 78.12 111 GLU A CA 1
ATOM 946 C C . GLU A 1 111 ? -16.390 15.058 60.487 1.00 78.12 111 GLU A C 1
ATOM 948 O O . GLU A 1 111 ? -15.458 14.579 59.840 1.00 78.12 111 GLU A O 1
ATOM 953 N N . ALA A 1 112 ? -17.606 14.504 60.468 1.00 76.06 112 ALA A N 1
ATOM 954 C CA . ALA A 1 112 ? -17.942 13.358 59.626 1.00 76.06 112 ALA A CA 1
ATOM 955 C C . ALA A 1 112 ? -17.893 13.716 58.130 1.00 76.06 112 ALA A C 1
ATOM 957 O O . ALA A 1 112 ? -17.362 12.949 57.327 1.00 76.06 112 ALA A O 1
ATOM 958 N N . GLN A 1 113 ? -18.394 14.898 57.763 1.00 78.00 113 GLN A N 1
ATOM 959 C CA . GLN A 1 113 ? -18.348 15.400 56.394 1.00 78.00 113 GLN A CA 1
ATOM 960 C C . GLN A 1 113 ? -16.909 15.705 55.958 1.00 78.00 113 GLN A C 1
ATOM 962 O O . GLN A 1 113 ? -16.535 15.333 54.850 1.00 78.00 113 GLN A O 1
ATOM 967 N N . ALA A 1 114 ? -16.082 16.279 56.837 1.00 83.38 114 ALA A N 1
ATOM 968 C CA . ALA A 1 114 ? -14.659 16.504 56.581 1.00 83.38 114 ALA A CA 1
ATOM 969 C C . ALA A 1 114 ? -13.880 15.188 56.390 1.00 83.38 114 ALA A C 1
ATOM 971 O O . ALA A 1 114 ? -13.083 15.069 55.464 1.00 83.38 114 ALA A O 1
ATOM 972 N N . LYS A 1 115 ? -14.147 14.162 57.211 1.00 84.38 115 LYS A N 1
ATOM 973 C CA . LYS A 1 115 ? -13.535 12.830 57.040 1.00 84.38 115 LYS A CA 1
ATOM 974 C C . LYS A 1 115 ? -13.962 12.164 55.733 1.00 84.38 115 LYS A C 1
ATOM 976 O O . LYS A 1 115 ? -13.150 11.507 55.085 1.00 84.38 115 LYS A O 1
ATOM 981 N N . TYR A 1 116 ? -15.222 12.335 55.333 1.00 82.88 116 TYR A N 1
ATOM 982 C CA . TYR A 1 116 ? -15.721 11.811 54.064 1.00 82.88 116 TYR A CA 1
ATOM 983 C C . TYR A 1 116 ? -15.073 12.506 52.860 1.00 82.88 116 TYR A C 1
ATOM 985 O O . TYR A 1 116 ? -14.637 11.826 51.933 1.00 82.88 116 TYR A O 1
ATOM 993 N N . THR A 1 117 ? -14.964 13.837 52.870 1.00 84.38 117 THR A N 1
ATOM 994 C CA . THR A 1 117 ? -14.320 14.578 51.776 1.00 84.38 117 THR A CA 1
ATOM 995 C C . THR A 1 117 ? -12.827 14.284 51.693 1.00 84.38 117 THR A C 1
ATOM 997 O O . THR A 1 117 ? -12.319 14.089 50.594 1.00 84.38 117 THR A O 1
ATOM 1000 N N . GLU A 1 118 ? -12.128 14.159 52.823 1.00 90.81 118 GLU A N 1
ATOM 1001 C CA . GLU A 1 118 ? -10.717 13.761 52.843 1.00 90.81 118 GLU A CA 1
ATOM 1002 C C . GLU A 1 118 ? -10.516 12.349 52.265 1.00 90.81 118 GLU A C 1
ATOM 1004 O O . GLU A 1 118 ? -9.630 12.134 51.437 1.00 90.81 118 GLU A O 1
ATOM 1009 N N . ALA A 1 119 ? -11.366 11.387 52.644 1.00 85.94 119 ALA A N 1
ATOM 1010 C CA . ALA A 1 119 ? -11.326 10.036 52.089 1.00 85.94 119 ALA A CA 1
ATOM 1011 C C . ALA A 1 119 ? -11.650 10.022 50.585 1.00 85.94 119 ALA A C 1
ATOM 1013 O O . ALA A 1 119 ? -10.965 9.352 49.815 1.00 85.94 119 ALA A O 1
ATOM 1014 N N . SER A 1 120 ? -12.650 10.797 50.157 1.00 86.12 120 SER A N 1
ATOM 1015 C CA . SER A 1 120 ? -13.009 10.953 48.744 1.00 86.12 120 SER A CA 1
ATOM 1016 C C . SER A 1 120 ? -11.857 11.545 47.930 1.00 86.12 120 SER A C 1
ATOM 1018 O O . SER A 1 120 ? -11.564 11.053 46.842 1.00 86.12 120 SER A O 1
ATOM 1020 N N . ASN A 1 121 ? -11.177 12.564 48.458 1.00 89.25 121 ASN A N 1
ATOM 1021 C CA . ASN A 1 121 ? -10.037 13.192 47.795 1.00 89.25 121 ASN A CA 1
ATOM 1022 C C . ASN A 1 121 ? -8.848 12.232 47.689 1.00 89.25 121 ASN A C 1
ATOM 1024 O O . ASN A 1 121 ? -8.256 12.135 46.622 1.00 89.25 121 ASN A O 1
ATOM 1028 N N . LYS A 1 122 ? -8.557 11.445 48.734 1.00 91.19 122 LYS A N 1
ATOM 1029 C CA . LYS A 1 122 ? -7.516 10.401 48.686 1.00 91.19 122 LYS A CA 1
ATOM 1030 C C . LYS A 1 122 ? -7.793 9.335 47.625 1.00 91.19 122 LYS A C 1
ATOM 1032 O O . LYS A 1 122 ? -6.873 8.892 46.944 1.00 91.19 122 LYS A O 1
ATOM 1037 N N . ILE A 1 123 ? -9.054 8.924 47.471 1.00 87.06 123 ILE A N 1
ATOM 1038 C CA . ILE A 1 123 ? -9.456 7.976 46.420 1.00 87.06 123 ILE A CA 1
ATOM 1039 C C . ILE A 1 123 ? -9.252 8.601 45.034 1.00 87.06 123 ILE A C 1
ATOM 1041 O O . ILE A 1 123 ? -8.725 7.941 44.141 1.00 87.06 123 ILE A O 1
ATOM 1045 N N . LEU A 1 124 ? -9.630 9.870 44.864 1.00 85.62 124 LEU A N 1
ATOM 1046 C CA . LEU A 1 124 ? -9.429 10.619 43.622 1.00 85.62 124 LEU A CA 1
ATOM 1047 C C . LEU A 1 124 ? -7.947 10.777 43.269 1.00 85.62 124 LEU A C 1
ATOM 1049 O O . LEU A 1 124 ? -7.574 10.489 42.139 1.00 85.62 124 LEU A O 1
ATOM 1053 N N . GLU A 1 125 ? -7.102 11.171 44.221 1.00 91.44 125 GLU A N 1
ATOM 1054 C CA . GLU A 1 125 ? -5.653 11.295 44.020 1.00 91.44 125 GLU A CA 1
ATOM 1055 C C . GLU A 1 125 ? -5.019 9.956 43.630 1.00 91.44 125 GLU A C 1
ATOM 1057 O O . GLU A 1 125 ? -4.225 9.902 42.694 1.00 91.44 125 GLU A O 1
ATOM 1062 N N . SER A 1 126 ? -5.414 8.860 44.288 1.00 90.75 126 SER A N 1
ATOM 1063 C CA . SER A 1 126 ? -4.950 7.520 43.916 1.00 90.75 126 SER A CA 1
ATOM 1064 C C . SER A 1 126 ? -5.379 7.146 42.497 1.00 90.75 126 SER A C 1
ATOM 1066 O O . SER A 1 126 ? -4.568 6.630 41.734 1.00 90.75 126 SER A O 1
ATOM 1068 N N . ALA A 1 127 ? -6.637 7.412 42.132 1.00 84.25 127 ALA A N 1
ATOM 1069 C CA . ALA A 1 127 ? -7.148 7.109 40.801 1.00 84.25 127 ALA A CA 1
ATOM 1070 C C . ALA A 1 127 ? -6.429 7.927 39.720 1.00 84.25 127 ALA A C 1
ATOM 1072 O O . ALA A 1 127 ? -6.050 7.370 38.693 1.00 84.25 127 ALA A O 1
ATOM 1073 N N . ILE A 1 128 ? -6.199 9.223 39.960 1.00 89.00 128 ILE A N 1
ATOM 1074 C CA . ILE A 1 128 ? -5.437 10.096 39.056 1.00 89.00 128 ILE A CA 1
ATOM 1075 C C . ILE A 1 128 ? -4.016 9.556 38.878 1.00 89.00 128 ILE A C 1
ATOM 1077 O O . ILE A 1 128 ? -3.593 9.360 37.743 1.00 89.00 128 ILE A O 1
ATOM 1081 N N . GLY A 1 129 ? -3.320 9.229 39.970 1.00 91.62 129 GLY A N 1
ATOM 1082 C CA . GLY A 1 129 ? -1.964 8.686 39.893 1.00 91.62 129 GLY A CA 1
ATOM 1083 C C . GLY A 1 129 ? -1.881 7.346 39.152 1.00 91.62 129 GLY A C 1
ATOM 1084 O O . GLY A 1 129 ? -0.886 7.066 38.486 1.00 91.62 129 GLY A O 1
ATOM 1085 N N . ASP A 1 130 ? -2.915 6.507 39.225 1.00 86.88 130 ASP A N 1
ATOM 1086 C CA . ASP A 1 130 ? -2.966 5.264 38.449 1.00 86.88 130 ASP A CA 1
ATOM 1087 C C . ASP A 1 130 ? -3.262 5.515 36.963 1.00 86.88 130 ASP A C 1
ATOM 1089 O O . ASP A 1 130 ? -2.672 4.850 36.109 1.00 86.88 130 ASP A O 1
ATOM 1093 N N . PHE A 1 131 ? -4.100 6.503 36.629 1.00 85.06 131 PHE A N 1
ATOM 1094 C CA . PHE A 1 131 ? -4.298 6.927 35.240 1.00 85.06 131 PHE A CA 1
ATOM 1095 C C . PHE A 1 131 ? -3.029 7.523 34.630 1.00 85.06 131 PHE A C 1
ATOM 1097 O O . PHE A 1 131 ? -2.700 7.181 33.497 1.00 85.06 131 PHE A O 1
ATOM 1104 N N . GLU A 1 132 ? -2.298 8.357 35.371 1.00 91.25 132 GLU A N 1
ATOM 1105 C CA . GLU A 1 132 ? -1.025 8.931 34.922 1.00 91.25 132 GLU A CA 1
ATOM 1106 C C . GLU A 1 132 ? -0.008 7.829 34.597 1.00 91.25 132 GLU A C 1
ATOM 1108 O O . GLU A 1 132 ? 0.519 7.802 33.490 1.00 91.25 132 GLU A O 1
ATOM 1113 N N . LYS A 1 133 ? 0.160 6.823 35.470 1.00 91.19 133 LYS A N 1
ATOM 1114 C CA . LYS A 1 133 ? 1.031 5.664 35.182 1.00 91.19 133 LYS A CA 1
ATOM 1115 C C . LYS A 1 133 ? 0.615 4.900 33.924 1.00 91.19 133 LYS A C 1
ATOM 1117 O O . LYS A 1 133 ? 1.472 4.399 33.198 1.00 91.19 133 LYS A O 1
ATOM 1122 N N . ILE A 1 134 ? -0.692 4.751 33.684 1.00 83.44 134 ILE A N 1
ATOM 1123 C CA . ILE A 1 134 ? -1.192 4.081 32.477 1.00 83.44 134 ILE A CA 1
ATOM 1124 C C . ILE A 1 134 ? -0.821 4.901 31.242 1.00 83.44 134 ILE A C 1
ATOM 1126 O O . ILE A 1 134 ? -0.302 4.329 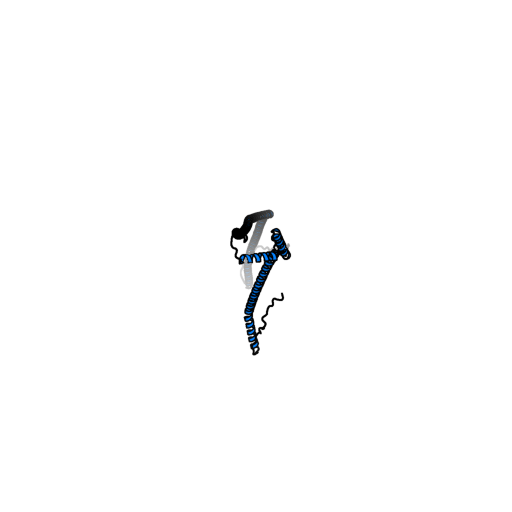30.283 1.00 83.44 134 ILE A O 1
ATOM 1130 N N . VAL A 1 135 ? -1.053 6.215 31.276 1.00 83.69 135 VAL A N 1
ATOM 1131 C CA . VAL A 1 135 ? -0.707 7.134 30.184 1.00 83.69 135 VAL A CA 1
ATOM 1132 C C . VAL A 1 135 ? 0.795 7.114 29.911 1.00 83.69 135 VAL A C 1
ATOM 1134 O O . VAL A 1 135 ? 1.175 6.877 28.766 1.00 83.69 135 VAL A O 1
ATOM 1137 N N . ASP A 1 136 ? 1.634 7.235 30.940 1.00 89.44 136 ASP A N 1
ATOM 1138 C CA . ASP A 1 136 ? 3.095 7.161 30.811 1.00 89.44 136 ASP A CA 1
ATOM 1139 C C . ASP A 1 136 ? 3.523 5.831 30.172 1.00 89.44 136 ASP A C 1
ATOM 1141 O O . ASP A 1 136 ? 4.296 5.808 29.215 1.00 89.44 136 ASP A O 1
ATOM 1145 N N . SER A 1 137 ? 2.940 4.705 30.612 1.00 79.81 137 SER A N 1
ATOM 1146 C CA . SER A 1 137 ? 3.231 3.392 30.017 1.00 79.81 137 SER A CA 1
ATOM 1147 C C . SER A 1 137 ? 2.809 3.294 28.545 1.00 79.81 137 SER A C 1
ATOM 1149 O O . SER A 1 137 ? 3.470 2.621 27.750 1.00 79.81 137 SER A O 1
ATOM 1151 N N . MET A 1 138 ? 1.713 3.958 28.159 1.00 72.81 138 MET A N 1
ATOM 1152 C CA . MET A 1 138 ? 1.244 4.000 26.775 1.00 72.81 138 MET A CA 1
ATOM 1153 C C . MET A 1 138 ? 2.146 4.881 25.905 1.00 72.81 138 MET A C 1
ATOM 1155 O O . MET A 1 138 ? 2.420 4.519 24.759 1.00 72.81 138 MET A O 1
ATOM 1159 N N . GLU A 1 139 ? 2.632 6.009 26.423 1.00 76.56 139 GLU A N 1
ATOM 1160 C CA . GLU A 1 139 ? 3.591 6.868 25.722 1.00 76.56 139 GLU A CA 1
ATOM 1161 C C . GLU A 1 139 ? 4.949 6.175 25.541 1.00 76.56 139 GLU A C 1
ATOM 1163 O O . GLU A 1 139 ? 5.495 6.170 24.429 1.00 76.56 139 GLU A O 1
ATOM 1168 N N . ASP A 1 140 ? 5.431 5.485 26.577 1.00 78.69 140 ASP A N 1
ATOM 1169 C CA . ASP A 1 140 ? 6.646 4.668 26.530 1.00 78.69 140 ASP A CA 1
ATOM 1170 C C . ASP A 1 140 ? 6.546 3.533 25.505 1.00 78.69 140 ASP A C 1
ATOM 1172 O O . ASP A 1 140 ? 7.533 3.210 24.847 1.00 78.69 140 ASP A O 1
ATOM 1176 N N . GLN A 1 141 ? 5.363 2.940 25.308 1.00 74.69 141 GLN A N 1
ATOM 1177 C CA . GLN A 1 141 ? 5.129 1.922 24.274 1.00 74.69 141 GLN A CA 1
ATOM 1178 C C . GLN A 1 141 ? 4.962 2.514 22.867 1.00 74.69 141 GLN A C 1
ATOM 1180 O O . GLN A 1 141 ? 5.338 1.882 21.874 1.00 74.69 141 GLN A O 1
ATOM 1185 N N . ARG A 1 142 ? 4.425 3.732 22.752 1.00 72.25 142 ARG A N 1
ATOM 1186 C CA . ARG A 1 142 ? 4.203 4.413 21.468 1.00 72.25 142 ARG A CA 1
ATOM 1187 C C . ARG A 1 142 ? 5.514 4.802 20.781 1.00 72.25 142 ARG A C 1
ATOM 1189 O O . ARG A 1 142 ? 5.611 4.698 19.557 1.00 72.25 142 ARG A O 1
ATOM 1196 N N . ASN A 1 143 ? 6.529 5.213 21.540 1.00 76.56 143 ASN A N 1
ATOM 1197 C CA . ASN A 1 143 ? 7.831 5.616 20.995 1.00 76.56 143 ASN A CA 1
ATOM 1198 C C . ASN A 1 143 ? 8.567 4.486 20.237 1.00 76.56 143 ASN A C 1
ATOM 1200 O O . ASN A 1 143 ? 8.909 4.688 19.069 1.00 76.56 143 ASN A O 1
ATOM 1204 N N . PRO A 1 144 ? 8.768 3.283 20.811 1.00 73.56 144 PRO A N 1
ATOM 1205 C CA . PRO A 1 144 ? 9.366 2.145 20.120 1.00 73.56 144 PRO A CA 1
ATOM 1206 C C . PRO A 1 144 ? 8.589 1.732 18.874 1.00 73.56 144 PRO A C 1
ATOM 1208 O O . PRO A 1 144 ? 9.212 1.423 17.865 1.00 73.56 144 PRO A O 1
ATOM 1211 N N . ILE A 1 145 ? 7.250 1.752 18.915 1.00 74.00 145 ILE A N 1
ATOM 1212 C CA . ILE A 1 145 ? 6.400 1.400 17.766 1.00 74.00 145 ILE A CA 1
ATOM 1213 C C . ILE A 1 145 ? 6.607 2.393 16.619 1.00 74.00 145 ILE A C 1
ATOM 1215 O O . ILE A 1 145 ? 6.787 1.973 15.477 1.00 74.00 145 ILE A O 1
ATOM 1219 N N . ASN A 1 146 ? 6.648 3.696 16.914 1.00 73.38 146 ASN A N 1
ATOM 1220 C CA . ASN A 1 146 ? 6.942 4.723 15.912 1.00 73.38 146 ASN A CA 1
ATOM 1221 C C . ASN A 1 146 ? 8.353 4.562 15.328 1.00 73.38 146 ASN A C 1
ATOM 1223 O O . ASN A 1 146 ? 8.527 4.655 14.114 1.00 73.38 146 ASN A O 1
ATOM 1227 N N . ILE A 1 147 ? 9.353 4.276 16.168 1.00 74.94 147 ILE A N 1
ATOM 1228 C CA . ILE A 1 147 ? 10.729 4.012 15.721 1.00 74.94 147 ILE A CA 1
ATOM 1229 C C . ILE A 1 147 ? 10.776 2.759 14.832 1.00 74.94 147 ILE A C 1
ATOM 1231 O O . ILE A 1 147 ? 11.420 2.772 13.784 1.00 74.94 147 ILE A O 1
ATOM 1235 N N . LEU A 1 148 ? 10.072 1.685 15.207 1.00 73.69 148 LEU A N 1
ATOM 1236 C CA . LEU A 1 148 ? 9.998 0.457 14.415 1.00 73.69 148 LEU A CA 1
ATOM 1237 C C . LEU A 1 148 ? 9.338 0.709 13.056 1.00 73.69 148 LEU A C 1
ATOM 1239 O O . LEU A 1 148 ? 9.855 0.254 12.040 1.00 73.69 148 LEU A O 1
ATOM 1243 N N . ALA A 1 149 ? 8.231 1.455 13.032 1.00 72.19 149 ALA A N 1
ATOM 1244 C CA . ALA A 1 149 ? 7.509 1.794 11.810 1.00 72.19 149 ALA A CA 1
ATOM 1245 C C . ALA A 1 149 ? 8.377 2.616 10.843 1.00 72.19 149 ALA A C 1
ATOM 1247 O O . ALA A 1 149 ? 8.470 2.275 9.665 1.00 72.19 149 ALA A O 1
ATOM 1248 N N . LEU A 1 150 ? 9.084 3.634 11.350 1.00 73.12 150 LEU A N 1
ATOM 1249 C CA . LEU A 1 150 ? 10.023 4.432 10.555 1.00 73.12 150 LEU A CA 1
ATOM 1250 C C . LEU A 1 150 ? 11.169 3.575 9.992 1.00 73.12 150 LEU A C 1
ATOM 1252 O O . LEU A 1 150 ? 11.491 3.674 8.808 1.00 73.12 150 LEU A O 1
ATOM 1256 N N . ASN A 1 151 ? 11.733 2.677 10.805 1.00 77.00 151 ASN A N 1
ATOM 1257 C CA . ASN A 1 151 ? 12.785 1.759 10.364 1.00 77.00 151 ASN A CA 1
ATOM 1258 C C . ASN A 1 151 ? 12.286 0.753 9.310 1.00 77.00 151 ASN A C 1
ATOM 1260 O O . ASN A 1 151 ? 13.026 0.409 8.386 1.00 77.00 151 ASN A O 1
ATOM 1264 N N . CYS A 1 152 ? 11.039 0.282 9.416 1.00 75.75 152 CYS A N 1
ATOM 1265 C CA . CYS A 1 152 ? 10.419 -0.584 8.413 1.00 75.75 152 CYS A CA 1
ATOM 1266 C C . CYS A 1 152 ? 10.242 0.138 7.070 1.00 75.75 152 CYS A C 1
ATOM 1268 O O . CYS A 1 152 ? 10.601 -0.423 6.033 1.00 75.75 152 CYS A O 1
ATOM 1270 N N . ASP A 1 153 ? 9.760 1.381 7.078 1.00 79.00 153 ASP A N 1
ATOM 1271 C CA . ASP A 1 153 ? 9.618 2.194 5.865 1.00 79.00 153 ASP A CA 1
ATOM 1272 C C . ASP A 1 153 ? 10.969 2.451 5.186 1.00 79.00 153 ASP A C 1
ATOM 1274 O O . ASP A 1 153 ? 11.098 2.356 3.960 1.00 79.00 153 ASP A O 1
ATOM 1278 N N . GLU A 1 154 ? 12.005 2.735 5.974 1.00 79.06 154 GLU A N 1
ATOM 1279 C CA . GLU A 1 154 ? 13.353 2.957 5.463 1.00 79.06 154 GLU A CA 1
ATOM 1280 C C . GLU A 1 154 ? 13.961 1.673 4.878 1.00 79.06 154 GLU A C 1
ATOM 1282 O O . GLU A 1 154 ? 14.513 1.695 3.775 1.00 79.06 154 GLU A O 1
ATOM 1287 N N . LEU A 1 155 ? 13.753 0.519 5.523 1.00 75.38 155 LEU A N 1
ATOM 1288 C CA . LEU A 1 155 ? 14.119 -0.790 4.972 1.00 75.38 155 LEU A CA 1
ATOM 1289 C C . LEU A 1 155 ? 13.416 -1.079 3.641 1.00 75.38 155 LEU A C 1
ATOM 1291 O O . LEU A 1 155 ? 14.064 -1.533 2.694 1.00 75.38 155 LEU A O 1
ATOM 1295 N N . VAL A 1 156 ? 12.117 -0.791 3.527 1.00 82.31 156 VAL A N 1
ATOM 1296 C CA . VAL A 1 156 ? 11.364 -0.967 2.274 1.00 82.31 156 VAL A CA 1
ATOM 1297 C C . VAL A 1 156 ? 11.941 -0.082 1.166 1.00 82.31 156 VAL A C 1
ATOM 1299 O O . VAL A 1 156 ? 12.179 -0.573 0.056 1.00 82.31 156 VAL A O 1
ATOM 1302 N N . ARG A 1 157 ? 12.246 1.191 1.459 1.00 85.94 157 ARG A N 1
ATOM 1303 C CA . ARG A 1 157 ? 12.901 2.099 0.499 1.00 85.94 157 ARG A CA 1
ATOM 1304 C C . ARG A 1 157 ? 14.274 1.587 0.070 1.00 85.94 157 ARG A C 1
ATOM 1306 O O . ARG A 1 157 ? 14.573 1.589 -1.125 1.00 85.94 157 ARG A O 1
ATOM 1313 N N . LEU A 1 158 ? 15.093 1.109 1.005 1.00 85.75 158 LEU A N 1
ATOM 1314 C CA . LEU A 1 158 ? 16.419 0.562 0.705 1.00 85.75 158 LEU A CA 1
ATOM 1315 C C . LEU A 1 158 ? 16.336 -0.709 -0.152 1.00 85.75 158 LEU A C 1
ATOM 1317 O O . LEU A 1 158 ? 17.114 -0.868 -1.095 1.00 85.75 158 LEU A O 1
ATOM 1321 N N . ILE A 1 159 ? 15.365 -1.590 0.106 1.00 84.50 159 ILE A N 1
ATOM 1322 C CA . ILE A 1 159 ? 15.111 -2.780 -0.722 1.00 84.50 159 ILE A CA 1
ATOM 1323 C C . ILE A 1 159 ? 14.694 -2.375 -2.141 1.00 84.50 159 ILE A C 1
ATOM 1325 O O . ILE A 1 159 ? 15.214 -2.933 -3.112 1.00 84.50 159 ILE A O 1
ATOM 1329 N N . ALA A 1 160 ? 13.792 -1.399 -2.281 1.00 88.69 160 ALA A N 1
ATOM 1330 C CA . ALA A 1 160 ? 13.377 -0.882 -3.583 1.00 88.69 160 ALA A CA 1
ATOM 1331 C C . ALA A 1 160 ? 14.563 -0.268 -4.347 1.00 88.69 160 ALA A C 1
ATOM 1333 O O . ALA A 1 160 ? 14.796 -0.614 -5.508 1.00 88.69 160 ALA A O 1
ATOM 1334 N N . ARG A 1 161 ? 15.384 0.551 -3.674 1.00 92.81 161 ARG A N 1
ATOM 1335 C CA . ARG A 1 161 ? 16.584 1.157 -4.266 1.00 92.81 161 ARG A CA 1
ATOM 1336 C C . ARG A 1 161 ? 17.606 0.108 -4.697 1.00 92.81 161 ARG A C 1
ATOM 1338 O O . ARG A 1 161 ? 18.174 0.220 -5.780 1.00 92.81 161 ARG A O 1
ATOM 1345 N N . ARG A 1 162 ? 17.811 -0.944 -3.899 1.00 90.06 162 ARG A N 1
ATOM 1346 C CA . ARG A 1 162 ? 18.696 -2.064 -4.252 1.00 90.06 162 ARG A CA 1
ATOM 1347 C C . ARG A 1 162 ? 18.218 -2.798 -5.507 1.00 90.06 162 ARG A C 1
ATOM 1349 O O . ARG A 1 162 ? 19.048 -3.150 -6.342 1.00 90.06 162 ARG A O 1
ATOM 1356 N N . LYS A 1 163 ? 16.907 -3.030 -5.654 1.00 90.25 163 LYS A N 1
ATOM 1357 C CA . LYS A 1 163 ? 16.338 -3.642 -6.869 1.00 90.25 163 LYS A CA 1
ATOM 1358 C C . LYS A 1 163 ? 16.581 -2.763 -8.096 1.00 90.25 163 LYS A C 1
ATOM 1360 O O . LYS A 1 163 ? 17.048 -3.277 -9.105 1.00 90.25 163 LYS A O 1
ATOM 1365 N N . GLN A 1 164 ? 16.351 -1.456 -7.972 1.00 92.19 164 GLN A N 1
ATOM 1366 C CA . GLN A 1 164 ? 16.599 -0.495 -9.047 1.00 92.19 164 GLN A CA 1
ATOM 1367 C C . GLN A 1 164 ? 18.078 -0.461 -9.469 1.00 92.19 164 GLN A C 1
ATOM 1369 O O . GLN A 1 164 ? 18.386 -0.539 -10.655 1.00 92.19 164 GLN A O 1
ATOM 1374 N N . LEU A 1 165 ? 19.007 -0.412 -8.511 1.00 91.81 165 LEU A N 1
ATOM 1375 C CA . LEU A 1 165 ? 20.444 -0.433 -8.809 1.00 91.81 165 LEU A CA 1
ATOM 1376 C C . LEU A 1 165 ? 20.873 -1.727 -9.510 1.00 91.81 165 LEU A C 1
ATOM 1378 O O . LEU A 1 165 ? 21.761 -1.704 -10.359 1.00 91.81 165 LEU A O 1
ATOM 1382 N N . LYS A 1 166 ? 20.241 -2.860 -9.182 1.00 90.81 166 LYS A N 1
ATOM 1383 C CA . LYS A 1 166 ? 20.505 -4.129 -9.865 1.00 90.81 166 LYS A CA 1
ATOM 1384 C C . LYS A 1 166 ? 20.084 -4.064 -11.336 1.00 90.81 166 LYS A C 1
ATOM 1386 O O . LYS A 1 166 ? 20.878 -4.430 -12.193 1.00 90.81 166 LYS A O 1
ATOM 1391 N N . THR A 1 167 ? 18.893 -3.538 -11.621 1.00 92.31 167 THR A N 1
ATOM 1392 C CA . THR A 1 167 ? 18.425 -3.354 -13.003 1.00 92.31 167 THR A CA 1
ATOM 1393 C C . THR A 1 167 ? 19.270 -2.337 -13.772 1.00 92.31 167 THR A C 1
ATOM 1395 O O . THR A 1 167 ? 19.618 -2.579 -14.920 1.00 92.31 167 THR A O 1
ATOM 1398 N N . GLU A 1 168 ? 19.671 -1.227 -13.140 1.00 91.38 168 GLU A N 1
ATOM 1399 C CA . GLU A 1 168 ? 20.557 -0.229 -13.761 1.00 91.38 168 GLU A CA 1
ATOM 1400 C C . GLU A 1 168 ? 21.923 -0.835 -14.110 1.00 91.38 168 GLU A C 1
ATOM 1402 O O . GLU A 1 168 ? 22.453 -0.585 -15.192 1.00 91.38 168 GLU A O 1
ATOM 1407 N N . LYS A 1 169 ? 22.471 -1.681 -13.228 1.00 91.94 169 LYS A N 1
ATOM 1408 C CA . LYS A 1 169 ? 23.712 -2.416 -13.486 1.00 91.94 169 LYS A CA 1
ATOM 1409 C C . LYS A 1 169 ? 23.572 -3.381 -14.667 1.00 91.94 169 LYS A C 1
ATOM 1411 O O . LYS A 1 169 ? 24.453 -3.398 -15.517 1.00 91.94 169 LYS A O 1
ATOM 1416 N N . GLU A 1 170 ? 22.491 -4.157 -14.728 1.00 93.75 170 GLU A N 1
ATOM 1417 C CA . GLU A 1 170 ? 22.238 -5.101 -15.828 1.00 93.75 170 GLU A CA 1
ATOM 1418 C C . GLU A 1 170 ? 22.153 -4.369 -17.180 1.00 93.75 170 GLU A C 1
ATOM 1420 O O . GLU A 1 170 ? 22.821 -4.765 -18.137 1.00 93.75 170 GLU A O 1
ATOM 1425 N N . ILE A 1 171 ? 21.432 -3.242 -17.232 1.00 93.75 171 ILE A N 1
ATOM 1426 C CA . ILE A 1 171 ? 21.344 -2.381 -18.423 1.00 93.75 171 ILE A CA 1
ATOM 1427 C C . ILE A 1 171 ? 22.725 -1.830 -18.804 1.00 93.75 171 ILE A C 1
ATOM 1429 O O . ILE A 1 171 ? 23.107 -1.841 -19.974 1.00 93.75 171 ILE A O 1
ATOM 1433 N N . PHE A 1 172 ? 23.499 -1.351 -17.828 1.00 90.94 172 PHE A N 1
ATOM 1434 C CA . PHE A 1 172 ? 24.838 -0.822 -18.079 1.00 90.94 172 PHE A CA 1
ATOM 1435 C C . PHE A 1 172 ? 25.788 -1.897 -18.629 1.00 90.94 172 PHE A C 1
ATOM 1437 O O . PHE A 1 172 ? 26.504 -1.655 -19.601 1.00 90.94 172 PHE A O 1
ATOM 1444 N N . GLU A 1 173 ? 25.765 -3.103 -18.058 1.00 93.75 173 GLU A N 1
ATOM 1445 C CA . GLU A 1 173 ? 26.559 -4.240 -18.533 1.00 93.75 173 GLU A CA 1
ATOM 1446 C C . GLU A 1 173 ? 26.177 -4.656 -19.962 1.00 93.75 173 GLU A C 1
ATOM 1448 O O . GLU A 1 173 ? 27.051 -5.027 -20.750 1.00 93.75 173 GLU A O 1
ATOM 1453 N N . GLU A 1 174 ? 24.897 -4.575 -20.326 1.00 94.56 174 GLU A N 1
ATOM 1454 C CA . GLU A 1 174 ? 24.422 -4.820 -21.690 1.00 94.56 174 GLU A CA 1
ATOM 1455 C C . GLU A 1 174 ? 24.917 -3.751 -22.677 1.00 94.56 174 GLU A C 1
ATOM 1457 O O . GLU A 1 174 ? 25.450 -4.091 -23.738 1.00 94.56 174 GLU A O 1
ATOM 1462 N N . ILE A 1 175 ? 24.844 -2.466 -22.307 1.00 91.75 175 ILE A N 1
ATOM 1463 C CA . ILE A 1 175 ? 25.382 -1.359 -23.114 1.00 91.75 175 ILE A CA 1
ATOM 1464 C C . ILE A 1 175 ? 26.886 -1.543 -23.348 1.00 91.75 175 ILE A C 1
ATOM 1466 O O . ILE A 1 175 ? 27.359 -1.408 -24.480 1.00 91.75 175 ILE A O 1
ATOM 1470 N N . CYS A 1 176 ? 27.647 -1.876 -22.301 1.00 88.25 176 CYS A N 1
ATOM 1471 C CA . CYS A 1 176 ? 29.080 -2.142 -22.417 1.00 88.25 176 CYS A CA 1
ATOM 1472 C C . CYS A 1 176 ? 29.373 -3.319 -23.357 1.00 88.25 176 CYS A C 1
ATOM 1474 O O . CYS A 1 176 ? 30.277 -3.214 -24.187 1.00 88.25 176 CYS A O 1
ATOM 1476 N N . ARG A 1 177 ? 28.597 -4.409 -23.273 1.00 94.50 177 ARG A N 1
ATOM 1477 C CA . ARG A 1 177 ? 28.733 -5.568 -24.169 1.00 94.50 177 ARG A CA 1
ATOM 1478 C C . ARG A 1 177 ? 28.504 -5.189 -25.628 1.00 94.50 177 ARG A C 1
ATOM 1480 O O . ARG A 1 177 ? 29.380 -5.422 -26.454 1.00 94.50 177 ARG A O 1
ATOM 1487 N N . ASN A 1 178 ? 27.381 -4.535 -25.919 1.00 94.44 178 ASN A N 1
ATOM 1488 C CA . ASN A 1 178 ? 27.006 -4.135 -27.275 1.00 94.44 178 ASN A CA 1
ATOM 1489 C C . ASN A 1 178 ? 28.029 -3.153 -27.878 1.00 94.44 178 ASN A C 1
ATOM 1491 O O . ASN A 1 178 ? 28.438 -3.271 -29.033 1.00 94.44 178 ASN A O 1
ATOM 1495 N N . ASN A 1 179 ? 28.518 -2.200 -27.081 1.00 90.81 179 ASN A N 1
ATOM 1496 C CA . ASN A 1 179 ? 29.567 -1.285 -27.529 1.00 90.81 179 ASN A CA 1
ATOM 1497 C C . ASN A 1 179 ? 30.896 -2.000 -27.797 1.00 90.81 179 ASN A C 1
ATOM 1499 O O . ASN A 1 179 ? 31.580 -1.656 -28.762 1.00 90.81 179 ASN A O 1
ATOM 1503 N N . ASN A 1 180 ? 31.258 -2.997 -26.985 1.00 93.44 180 ASN A N 1
ATOM 1504 C CA . ASN A 1 180 ? 32.446 -3.806 -27.231 1.00 93.44 180 ASN A CA 1
ATOM 1505 C C . ASN A 1 180 ? 32.308 -4.633 -28.519 1.00 93.44 180 ASN A C 1
ATOM 1507 O O . ASN A 1 180 ? 33.235 -4.651 -29.320 1.00 93.44 180 ASN A O 1
ATOM 1511 N N . GLU A 1 181 ? 31.153 -5.250 -28.772 1.00 94.62 181 GLU A N 1
ATOM 1512 C CA . GLU A 1 181 ? 30.884 -5.981 -30.021 1.00 94.62 181 GLU A CA 1
ATOM 1513 C C . GLU A 1 181 ? 31.029 -5.074 -31.251 1.00 94.62 181 GLU A C 1
ATOM 1515 O O . GLU A 1 181 ? 31.789 -5.391 -32.168 1.00 94.62 181 GLU A O 1
ATOM 1520 N N . LYS A 1 182 ? 30.414 -3.884 -31.226 1.00 92.25 182 LYS A N 1
ATOM 1521 C CA . LYS A 1 182 ? 30.568 -2.872 -32.288 1.00 92.25 182 LYS A CA 1
ATOM 1522 C C . LYS A 1 182 ? 32.016 -2.425 -32.475 1.00 92.25 182 LYS A C 1
ATOM 1524 O O . LYS A 1 182 ? 32.448 -2.157 -33.597 1.00 92.25 182 LYS A O 1
ATOM 1529 N N . TYR A 1 183 ? 32.773 -2.300 -31.385 1.00 91.38 183 TYR A N 1
ATOM 1530 C CA . TYR A 1 183 ? 34.192 -1.965 -31.455 1.00 91.38 183 TYR A CA 1
ATOM 1531 C C . TYR A 1 183 ? 34.990 -3.073 -32.152 1.00 91.38 183 TYR A C 1
ATOM 1533 O O . TYR A 1 183 ? 35.789 -2.772 -33.038 1.00 91.38 183 TYR A O 1
ATOM 1541 N N . GLN A 1 184 ? 34.742 -4.340 -31.807 1.00 92.00 184 GLN A N 1
ATOM 1542 C CA . GLN A 1 184 ? 35.402 -5.483 -32.444 1.00 92.00 184 GLN A CA 1
ATOM 1543 C C . GLN A 1 184 ? 35.065 -5.581 -33.936 1.00 92.00 184 GLN A C 1
ATOM 1545 O O . GLN A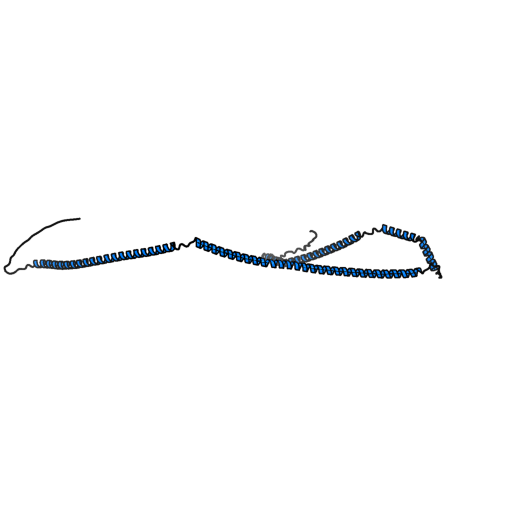 1 184 ? 35.958 -5.798 -34.755 1.00 92.00 184 GLN A O 1
ATOM 1550 N N . GLU A 1 185 ? 33.809 -5.342 -34.316 1.00 93.75 185 GLU A N 1
ATOM 1551 C CA . GLU A 1 185 ? 33.390 -5.310 -35.720 1.00 93.75 185 GLU A CA 1
ATOM 1552 C C . GLU A 1 185 ? 34.125 -4.213 -36.507 1.00 93.75 185 GLU A C 1
ATOM 1554 O O . GLU A 1 185 ? 34.712 -4.474 -37.560 1.00 93.75 185 GLU A O 1
ATOM 1559 N N . LYS A 1 186 ? 34.195 -2.991 -35.959 1.00 91.12 186 LYS A N 1
ATOM 1560 C CA . LYS A 1 186 ? 34.964 -1.893 -36.569 1.00 91.12 186 LYS A CA 1
ATOM 1561 C C . LYS A 1 186 ? 36.455 -2.199 -36.660 1.00 91.12 186 LYS A C 1
ATOM 1563 O O . LYS A 1 186 ? 37.096 -1.823 -37.641 1.00 91.12 186 LYS A O 1
ATOM 1568 N N . LEU A 1 187 ? 37.020 -2.860 -35.650 1.00 93.25 187 LEU A N 1
ATOM 1569 C CA . LEU A 1 187 ? 38.422 -3.264 -35.659 1.00 93.25 187 LEU A CA 1
ATOM 1570 C C . LEU A 1 187 ? 38.694 -4.252 -36.800 1.00 93.25 187 LEU A C 1
ATOM 1572 O O . LEU A 1 187 ? 39.683 -4.091 -37.515 1.00 93.25 187 LEU A O 1
ATOM 1576 N N . LYS A 1 188 ? 37.790 -5.217 -37.008 1.00 94.31 188 LYS A N 1
ATOM 1577 C CA . LYS A 1 188 ? 37.865 -6.184 -38.105 1.00 94.31 188 LYS A CA 1
ATOM 1578 C C . LYS A 1 188 ? 37.798 -5.498 -39.469 1.00 94.31 188 LYS A C 1
ATOM 1580 O O . LYS A 1 188 ? 38.696 -5.695 -40.279 1.00 94.31 188 LYS A O 1
ATOM 1585 N N . LEU A 1 189 ? 36.819 -4.615 -39.678 1.00 93.38 189 LEU A N 1
ATOM 1586 C CA . LEU A 1 189 ? 36.697 -3.833 -40.916 1.00 93.38 189 LEU A CA 1
ATOM 1587 C C . LEU A 1 189 ? 37.952 -2.997 -41.198 1.00 93.38 189 LEU A C 1
ATOM 1589 O O . LEU A 1 189 ? 38.388 -2.883 -42.341 1.00 93.38 189 LEU A O 1
ATOM 1593 N N . ARG A 1 190 ? 38.573 -2.425 -40.157 1.00 90.75 190 ARG A N 1
ATOM 1594 C CA . ARG A 1 190 ? 39.828 -1.676 -40.304 1.00 90.75 190 ARG A CA 1
ATOM 1595 C C . ARG A 1 190 ? 40.980 -2.569 -40.763 1.00 90.75 190 ARG A C 1
ATOM 1597 O O . ARG A 1 190 ? 41.808 -2.117 -41.549 1.00 90.75 190 ARG A O 1
ATOM 1604 N N . LEU A 1 191 ? 41.068 -3.790 -40.237 1.00 92.88 191 LEU A N 1
ATOM 1605 C CA . LEU A 1 191 ? 42.089 -4.758 -40.638 1.00 92.88 191 LEU A CA 1
ATOM 1606 C C . LEU A 1 191 ? 41.871 -5.203 -42.088 1.00 92.88 191 LEU A C 1
ATOM 1608 O O . LEU A 1 191 ? 42.798 -5.094 -42.880 1.00 92.88 191 LEU A O 1
ATOM 1612 N N . GLU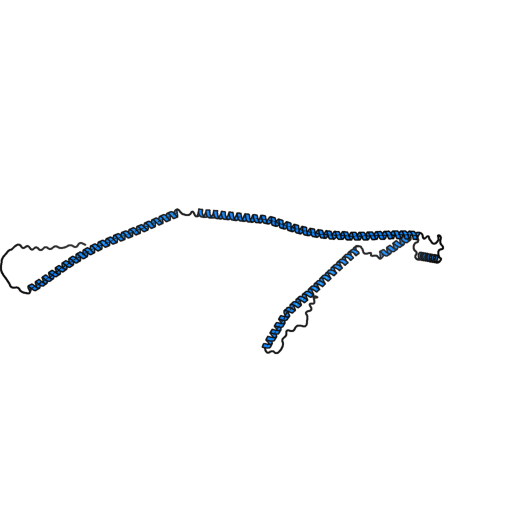 A 1 192 ? 40.640 -5.559 -42.458 1.00 93.25 192 GLU A N 1
ATOM 1613 C CA . GLU A 1 192 ? 40.276 -5.926 -43.836 1.00 93.25 192 GLU A CA 1
ATOM 1614 C C . GLU A 1 192 ? 40.590 -4.787 -44.827 1.00 93.25 192 GLU A C 1
ATOM 1616 O O . GLU A 1 192 ? 41.211 -5.009 -45.865 1.00 93.25 192 GLU A O 1
ATOM 1621 N N . ALA A 1 193 ? 40.252 -3.539 -44.483 1.00 91.25 193 ALA A N 1
ATOM 1622 C CA . ALA A 1 193 ? 40.574 -2.376 -45.311 1.00 91.25 193 ALA A CA 1
ATOM 1623 C C . ALA A 1 193 ? 42.087 -2.130 -45.433 1.00 91.25 193 ALA A C 1
ATOM 1625 O O . ALA A 1 193 ? 42.563 -1.693 -46.482 1.00 91.25 193 ALA A O 1
ATOM 1626 N N . LYS A 1 194 ? 42.855 -2.393 -44.369 1.00 93.00 194 LYS A N 1
ATOM 1627 C CA . LYS A 1 194 ? 44.316 -2.282 -44.402 1.00 93.00 194 LYS A CA 1
ATOM 1628 C C . LYS A 1 194 ? 44.914 -3.321 -45.350 1.00 93.00 194 LYS A C 1
ATOM 1630 O O . LYS A 1 194 ? 45.733 -2.952 -46.190 1.00 93.00 194 LYS A O 1
ATOM 1635 N N . ASP A 1 195 ? 44.473 -4.570 -45.242 1.00 92.88 195 ASP A N 1
ATOM 1636 C CA . ASP A 1 195 ? 44.943 -5.664 -46.091 1.00 92.88 195 ASP A CA 1
ATOM 1637 C C . ASP A 1 195 ? 44.599 -5.403 -47.566 1.00 92.88 195 ASP A C 1
ATOM 1639 O O . ASP A 1 195 ? 45.451 -5.574 -48.436 1.00 92.88 195 ASP A O 1
ATOM 1643 N N . GLU A 1 196 ? 43.402 -4.881 -47.853 1.00 92.62 196 GLU A N 1
ATOM 1644 C CA . GLU A 1 196 ? 42.990 -4.478 -49.204 1.00 92.62 196 GLU A CA 1
ATOM 1645 C C . GLU A 1 196 ? 43.858 -3.338 -49.760 1.00 92.62 196 GLU A C 1
ATOM 1647 O O . GLU A 1 196 ? 44.274 -3.366 -50.920 1.00 92.62 196 GLU A O 1
ATOM 1652 N N . VAL A 1 197 ? 44.177 -2.326 -48.947 1.00 90.19 197 VAL A N 1
ATOM 1653 C CA . VAL A 1 197 ? 45.078 -1.238 -49.357 1.00 90.19 197 VAL A CA 1
ATOM 1654 C C . VAL A 1 197 ? 46.477 -1.771 -49.653 1.00 90.19 197 VAL A C 1
ATOM 1656 O O . VAL A 1 197 ? 47.083 -1.374 -50.652 1.00 90.19 197 VAL A O 1
ATOM 1659 N N . ASP A 1 198 ? 47.003 -2.659 -48.814 1.00 91.81 198 ASP A N 1
ATOM 1660 C CA . ASP A 1 198 ? 48.328 -3.244 -49.010 1.00 91.81 198 ASP A CA 1
ATOM 1661 C C . ASP A 1 198 ? 48.353 -4.166 -50.244 1.00 91.81 198 ASP A C 1
ATOM 1663 O O . ASP A 1 198 ? 49.291 -4.092 -51.049 1.00 91.81 198 ASP A O 1
ATOM 1667 N N . TYR A 1 199 ? 47.279 -4.925 -50.485 1.00 92.00 199 TYR A N 1
ATOM 1668 C CA . TYR A 1 199 ? 47.077 -5.682 -51.719 1.00 92.00 199 TYR A CA 1
ATOM 1669 C C . TYR A 1 199 ? 47.064 -4.759 -52.942 1.00 92.00 199 TYR A C 1
ATOM 1671 O O . TYR A 1 199 ? 47.878 -4.941 -53.850 1.00 92.00 199 TYR A O 1
ATOM 1679 N N . ARG A 1 200 ? 46.241 -3.704 -52.951 1.00 87.19 200 ARG A N 1
ATOM 1680 C CA . ARG A 1 200 ? 46.182 -2.737 -54.061 1.00 87.19 200 ARG A CA 1
ATOM 1681 C C . ARG A 1 200 ? 47.505 -2.028 -54.299 1.00 87.19 200 ARG A C 1
ATOM 1683 O O . ARG A 1 200 ? 47.880 -1.835 -55.450 1.00 87.19 200 ARG A O 1
ATOM 1690 N N . LYS A 1 201 ? 48.252 -1.680 -53.247 1.00 84.94 201 LYS A N 1
ATOM 1691 C CA . LYS A 1 201 ? 49.614 -1.138 -53.385 1.00 84.94 201 LYS A CA 1
ATOM 1692 C C . LYS A 1 201 ? 50.545 -2.134 -54.069 1.00 84.94 201 LYS A C 1
ATOM 1694 O O . LYS A 1 201 ? 51.363 -1.723 -54.888 1.00 84.94 201 LYS A O 1
ATOM 1699 N N . SER A 1 202 ? 50.443 -3.423 -53.745 1.00 84.88 202 SER A N 1
ATOM 1700 C CA . SER A 1 202 ? 51.249 -4.468 -54.387 1.00 84.88 202 SER A CA 1
ATOM 1701 C C . SER A 1 202 ? 50.875 -4.660 -55.863 1.00 84.88 202 SER A C 1
ATOM 1703 O O . SER A 1 202 ? 51.762 -4.697 -56.716 1.00 84.88 202 SER A O 1
ATOM 1705 N N . VAL A 1 203 ? 49.574 -4.670 -56.179 1.00 84.25 203 VAL A N 1
ATOM 1706 C CA . VAL A 1 203 ? 49.049 -4.735 -57.549 1.00 84.25 203 VAL A CA 1
ATOM 1707 C C . VAL A 1 203 ? 49.495 -3.511 -58.339 1.00 84.25 203 VAL A C 1
ATOM 1709 O O . VAL A 1 203 ? 50.059 -3.663 -59.415 1.00 84.25 203 VAL A O 1
ATOM 1712 N N . PHE A 1 204 ? 49.351 -2.309 -57.779 1.00 79.38 204 PHE A N 1
ATOM 1713 C CA . PHE A 1 204 ? 49.810 -1.072 -58.402 1.00 79.38 204 PHE A CA 1
ATOM 1714 C C . PHE A 1 204 ? 51.319 -1.083 -58.648 1.00 79.38 204 PHE A C 1
ATOM 1716 O O . PHE A 1 204 ? 51.754 -0.741 -59.738 1.00 79.38 204 PHE A O 1
ATOM 1723 N N . LYS A 1 205 ? 52.136 -1.541 -57.690 1.00 75.94 205 LYS A N 1
ATOM 1724 C CA . LYS A 1 205 ? 53.586 -1.702 -57.898 1.00 75.94 205 LYS A CA 1
ATOM 1725 C C . LYS A 1 205 ? 53.922 -2.689 -59.016 1.00 75.94 205 LYS A C 1
ATOM 1727 O O . LYS A 1 205 ? 54.953 -2.525 -59.658 1.00 75.94 205 LYS A O 1
ATOM 1732 N N . ASN A 1 206 ? 53.104 -3.718 -59.228 1.00 74.19 206 ASN A N 1
ATOM 1733 C CA . ASN A 1 206 ? 53.296 -4.669 -60.321 1.00 74.19 206 ASN A CA 1
ATOM 1734 C C . ASN A 1 206 ? 52.803 -4.113 -61.664 1.00 74.19 206 ASN A C 1
ATO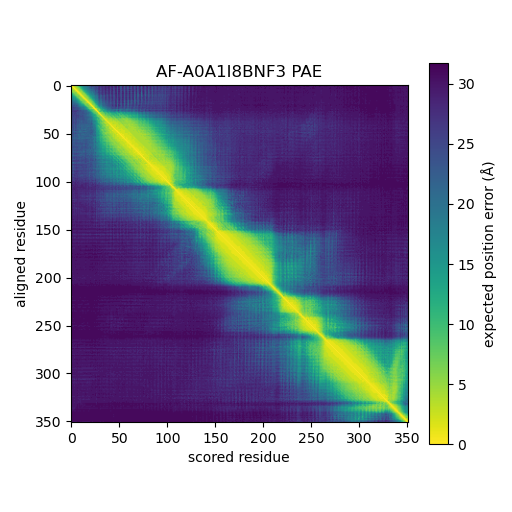M 1736 O O . ASN A 1 206 ? 53.499 -4.276 -62.657 1.00 74.19 206 ASN A O 1
ATOM 1740 N N . LEU A 1 207 ? 51.678 -3.396 -61.689 1.00 70.44 207 LEU A N 1
ATOM 1741 C CA . LEU A 1 207 ? 51.163 -2.710 -62.879 1.00 70.44 207 LEU A CA 1
ATOM 1742 C C . LEU A 1 207 ? 52.053 -1.535 -63.302 1.00 70.44 207 LEU A C 1
ATOM 1744 O O . LEU A 1 207 ? 52.258 -1.315 -64.485 1.00 70.44 207 LEU A O 1
ATOM 1748 N N . ALA A 1 208 ? 52.661 -0.822 -62.355 1.00 61.22 208 ALA A N 1
ATOM 1749 C CA . ALA A 1 208 ? 53.616 0.251 -62.630 1.00 61.22 208 ALA A CA 1
ATOM 1750 C C . ALA A 1 208 ? 54.947 -0.254 -63.227 1.00 61.22 208 ALA A C 1
ATOM 1752 O O . ALA A 1 208 ? 55.759 0.555 -63.666 1.00 61.22 208 ALA A O 1
ATOM 1753 N N . LYS A 1 209 ? 55.184 -1.578 -63.260 1.00 58.62 209 LYS A N 1
ATOM 1754 C CA . LYS A 1 209 ? 56.281 -2.189 -64.036 1.00 58.62 209 LYS A CA 1
ATOM 1755 C C . LYS A 1 209 ? 55.932 -2.357 -65.518 1.00 58.62 209 LYS A C 1
ATOM 1757 O O . LYS A 1 209 ? 56.816 -2.712 -66.292 1.00 58.62 209 LYS A O 1
ATOM 1762 N N . CYS A 1 210 ? 54.687 -2.107 -65.928 1.00 47.62 210 CYS A N 1
ATOM 1763 C CA . CYS A 1 210 ? 54.345 -1.955 -67.336 1.00 47.62 210 CYS A CA 1
ATOM 1764 C C . CYS A 1 210 ? 54.910 -0.616 -67.817 1.00 47.62 210 CYS A C 1
ATOM 1766 O O . CYS A 1 210 ? 54.306 0.441 -67.648 1.00 47.62 210 CYS A O 1
ATOM 1768 N N . SER A 1 211 ? 56.116 -0.660 -68.375 1.00 50.47 211 SER A N 1
ATOM 1769 C CA . SER A 1 211 ? 56.658 0.453 -69.145 1.00 50.47 211 SER A CA 1
ATOM 1770 C C . SER A 1 211 ? 55.768 0.735 -70.366 1.00 50.47 211 SER A C 1
ATOM 1772 O O . SER A 1 211 ? 55.097 -0.181 -70.851 1.00 50.47 211 SER A O 1
ATOM 1774 N N . PRO A 1 212 ? 55.754 1.980 -70.883 1.00 49.09 212 PRO A N 1
ATOM 1775 C CA . PRO A 1 212 ? 55.030 2.310 -72.108 1.00 49.09 212 PRO A CA 1
ATOM 1776 C C . PRO A 1 212 ? 55.422 1.346 -73.239 1.00 49.09 212 PRO A C 1
ATOM 1778 O O . PRO A 1 212 ? 56.587 0.928 -73.282 1.00 49.09 212 PRO A O 1
ATOM 1781 N N . PRO A 1 213 ? 54.506 1.004 -74.165 1.00 47.16 213 PRO A N 1
ATOM 1782 C CA . PRO A 1 213 ? 54.837 0.164 -75.309 1.00 47.16 213 PRO A CA 1
ATOM 1783 C C . PRO A 1 213 ? 55.941 0.860 -76.118 1.00 47.16 213 PRO A C 1
ATOM 1785 O O . PRO A 1 213 ? 55.713 1.863 -76.789 1.00 47.16 213 PRO A O 1
ATOM 1788 N N . GLY A 1 214 ? 57.171 0.366 -75.965 1.00 50.50 214 GLY A N 1
ATOM 1789 C CA . GLY A 1 214 ? 58.382 1.017 -76.463 1.00 50.50 214 GLY A CA 1
ATOM 1790 C C . GLY A 1 214 ? 59.679 0.503 -75.835 1.00 50.50 214 GLY A C 1
ATOM 1791 O O . GLY A 1 214 ? 60.722 0.566 -76.481 1.00 50.50 214 GLY A O 1
ATOM 1792 N N . SER A 1 215 ? 59.644 -0.077 -74.628 1.00 53.97 215 SER A N 1
ATOM 1793 C CA . SER A 1 215 ? 60.815 -0.756 -74.057 1.00 53.97 215 SER A CA 1
ATOM 1794 C C . SER A 1 215 ? 60.676 -2.281 -74.151 1.00 53.97 215 SER A C 1
ATOM 1796 O O . SER A 1 215 ? 60.004 -2.911 -73.339 1.00 53.97 215 SER A O 1
ATOM 1798 N N . SER A 1 216 ? 61.346 -2.858 -75.151 1.00 51.12 216 SER A N 1
ATOM 1799 C CA . SER A 1 216 ? 61.801 -4.261 -75.206 1.00 51.12 216 SER A CA 1
ATOM 1800 C C . SER A 1 216 ? 60.761 -5.398 -75.266 1.00 51.12 216 SER A C 1
ATOM 1802 O O . SER A 1 216 ? 60.880 -6.373 -74.528 1.00 51.12 216 SER A O 1
ATOM 1804 N N . GLY A 1 217 ? 59.806 -5.345 -76.197 1.00 52.44 217 GLY A N 1
ATOM 1805 C CA . GLY A 1 217 ? 59.018 -6.514 -76.616 1.00 52.44 217 GLY A CA 1
ATOM 1806 C C . GLY A 1 217 ? 58.233 -6.229 -77.896 1.00 52.44 217 GLY A C 1
ATOM 1807 O O . GLY A 1 217 ? 57.757 -5.108 -78.068 1.00 52.44 217 GLY A O 1
ATOM 1808 N N . GLU A 1 218 ? 58.132 -7.195 -78.815 1.00 56.19 218 GLU A N 1
ATOM 1809 C CA . GLU A 1 218 ? 57.276 -7.090 -80.006 1.00 56.19 218 GLU A CA 1
ATOM 1810 C C . GLU A 1 218 ? 55.815 -6.920 -79.569 1.00 56.19 218 GLU A C 1
ATOM 1812 O O . GLU A 1 218 ? 55.142 -7.872 -79.188 1.00 56.19 218 GLU A O 1
ATOM 1817 N N . VAL A 1 219 ? 55.341 -5.674 -79.571 1.00 55.91 219 VAL A N 1
ATOM 1818 C CA . VAL A 1 219 ? 53.945 -5.332 -79.286 1.00 55.91 219 VAL A CA 1
ATOM 1819 C C . VAL A 1 219 ? 53.094 -5.780 -80.475 1.00 55.91 219 VAL A C 1
ATOM 1821 O O . VAL A 1 219 ? 53.386 -5.381 -81.610 1.00 55.91 219 VAL A O 1
ATOM 1824 N N . SER A 1 220 ? 52.061 -6.591 -80.217 1.00 62.94 220 SER A N 1
ATOM 1825 C CA . SER A 1 220 ? 51.112 -7.060 -81.233 1.00 62.94 220 SER A CA 1
ATOM 1826 C C . SER A 1 220 ? 50.483 -5.871 -81.968 1.00 62.94 220 SER A C 1
ATOM 1828 O O . SER A 1 220 ? 50.255 -4.808 -81.385 1.00 62.94 220 SER A O 1
ATOM 1830 N N . ASN A 1 221 ? 50.205 -6.022 -83.266 1.00 66.75 221 ASN A N 1
ATOM 1831 C CA . ASN A 1 221 ? 49.592 -4.950 -84.060 1.00 66.75 221 ASN A CA 1
ATOM 1832 C C . ASN A 1 221 ? 48.202 -4.554 -83.538 1.00 66.75 221 ASN A C 1
ATOM 1834 O O . ASN A 1 221 ? 47.814 -3.400 -83.711 1.00 66.75 221 ASN A O 1
ATOM 1838 N N . ASP A 1 222 ? 47.491 -5.467 -82.873 1.00 66.88 222 ASP A N 1
ATOM 1839 C CA . ASP A 1 222 ? 46.196 -5.179 -82.249 1.00 66.88 222 ASP A CA 1
ATOM 1840 C C . ASP A 1 222 ? 46.351 -4.274 -81.017 1.00 66.88 222 ASP A C 1
ATOM 1842 O O . ASP A 1 222 ? 45.657 -3.265 -80.921 1.00 66.88 222 ASP A O 1
ATOM 1846 N N . ASP A 1 223 ? 47.349 -4.521 -80.161 1.00 64.19 223 ASP A N 1
ATOM 1847 C CA . ASP A 1 223 ? 47.627 -3.693 -78.974 1.00 64.19 223 ASP A CA 1
ATOM 1848 C C . ASP A 1 223 ? 48.034 -2.260 -79.355 1.00 64.19 223 ASP A C 1
ATOM 1850 O O . ASP A 1 223 ? 47.664 -1.290 -78.692 1.00 64.19 223 ASP A O 1
ATOM 1854 N N . LYS A 1 224 ? 48.778 -2.097 -80.460 1.00 69.19 224 LYS A N 1
ATOM 1855 C CA . LYS A 1 224 ? 49.101 -0.764 -81.003 1.00 69.19 224 LYS A CA 1
ATOM 1856 C C . LYS A 1 224 ? 47.848 -0.036 -81.472 1.00 69.19 224 LYS A C 1
ATOM 1858 O O . LYS A 1 224 ? 47.722 1.166 -81.258 1.00 69.19 224 LYS A O 1
ATOM 1863 N N . ARG A 1 225 ? 46.923 -0.765 -82.093 1.00 73.06 225 ARG 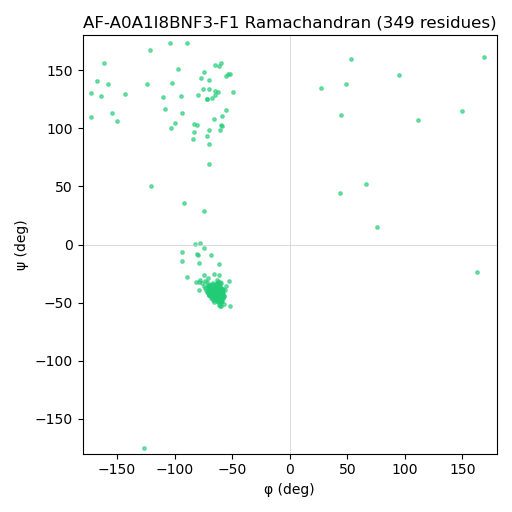A N 1
ATOM 1864 C CA . ARG A 1 225 ? 45.681 -0.217 -82.634 1.00 73.06 225 ARG A CA 1
ATOM 1865 C C . ARG A 1 225 ? 44.718 0.187 -81.520 1.00 73.06 225 ARG A C 1
ATOM 1867 O O . ARG A 1 225 ? 44.147 1.271 -81.586 1.00 73.06 225 ARG A O 1
ATOM 1874 N N . GLU A 1 226 ? 44.598 -0.630 -80.475 1.00 73.75 226 GLU A N 1
ATOM 1875 C CA . GLU A 1 226 ? 43.841 -0.297 -79.264 1.00 73.75 226 GLU A CA 1
ATOM 1876 C C . GLU A 1 226 ? 44.443 0.909 -78.538 1.00 73.75 226 GLU A C 1
ATOM 1878 O O . GLU A 1 226 ? 43.713 1.808 -78.123 1.00 73.75 226 GLU A O 1
ATOM 1883 N N . PHE A 1 227 ? 45.772 0.989 -78.442 1.00 73.38 227 PHE A N 1
ATOM 1884 C CA . PHE A 1 227 ? 46.450 2.134 -77.838 1.00 73.38 227 PHE A CA 1
ATOM 1885 C C . PHE A 1 227 ? 46.247 3.427 -78.640 1.00 73.38 227 PHE A C 1
ATOM 1887 O O . PHE A 1 227 ? 45.977 4.477 -78.059 1.00 73.38 227 PHE A O 1
ATOM 1894 N N . GLU A 1 228 ? 46.317 3.365 -79.972 1.00 77.06 228 GLU A N 1
ATOM 1895 C CA . GLU A 1 228 ? 46.001 4.497 -80.852 1.00 77.06 228 GLU A CA 1
ATOM 1896 C C . GLU A 1 228 ? 44.537 4.934 -80.721 1.00 77.06 228 GLU A C 1
ATOM 1898 O O . GLU A 1 228 ? 44.243 6.133 -80.720 1.00 77.06 228 GLU A O 1
ATOM 1903 N N . GLN A 1 229 ? 43.619 3.978 -80.566 1.00 79.75 229 GLN A N 1
ATOM 1904 C CA . GLN A 1 229 ? 42.198 4.240 -80.369 1.00 79.75 229 GLN A CA 1
ATOM 1905 C C . GLN A 1 229 ? 41.928 4.883 -79.001 1.00 79.75 229 GLN A C 1
ATOM 1907 O O . GLN A 1 229 ? 41.237 5.896 -78.936 1.00 79.75 229 GLN A O 1
ATOM 1912 N N . LEU A 1 230 ? 42.565 4.393 -77.935 1.00 77.31 230 LEU A N 1
ATOM 1913 C CA . LEU A 1 230 ? 42.543 5.004 -76.603 1.00 77.31 230 LEU A CA 1
ATOM 1914 C C . LEU A 1 230 ? 43.134 6.416 -76.607 1.00 77.31 230 LEU A C 1
ATOM 1916 O O . LEU A 1 230 ? 42.536 7.325 -76.042 1.00 77.31 230 LEU A O 1
ATOM 1920 N N . LEU A 1 231 ? 44.266 6.636 -77.284 1.00 76.25 231 LEU A N 1
ATOM 1921 C CA . LEU A 1 231 ? 44.858 7.968 -77.472 1.00 76.25 231 LEU A CA 1
ATOM 1922 C C . LEU A 1 231 ? 43.901 8.918 -78.193 1.00 76.25 231 LEU A C 1
ATOM 1924 O O . LEU A 1 231 ? 43.831 10.104 -77.860 1.00 76.25 231 LEU A O 1
ATOM 1928 N N . LYS A 1 232 ? 43.168 8.408 -79.184 1.00 79.81 232 LYS A N 1
ATOM 1929 C CA . LYS A 1 232 ? 42.156 9.176 -79.905 1.00 79.81 232 LYS A CA 1
ATOM 1930 C C . LYS A 1 232 ? 40.978 9.523 -78.995 1.00 79.81 232 LYS A C 1
ATOM 1932 O O . LYS A 1 232 ? 40.607 10.690 -78.935 1.00 79.81 232 LYS A O 1
ATOM 1937 N N . GLU A 1 233 ? 40.463 8.567 -78.226 1.00 76.81 233 GLU A N 1
ATOM 1938 C CA . GLU A 1 233 ? 39.388 8.794 -77.253 1.00 76.81 233 GLU A CA 1
ATOM 1939 C C . GLU A 1 233 ? 39.797 9.769 -76.138 1.00 76.81 233 GLU A C 1
ATOM 1941 O O . GLU A 1 233 ? 38.997 10.607 -75.721 1.00 76.81 233 GLU A O 1
ATOM 1946 N N . PHE A 1 234 ? 41.048 9.708 -75.674 1.00 73.62 234 PHE A N 1
ATOM 1947 C CA . PHE A 1 234 ? 41.577 10.617 -74.655 1.00 73.62 234 PHE A CA 1
ATOM 1948 C C . PHE A 1 234 ? 41.612 12.065 -75.160 1.00 73.62 234 PHE A C 1
ATOM 1950 O O . PHE A 1 234 ? 41.159 12.984 -74.469 1.00 73.62 234 PHE A O 1
ATOM 1957 N N . LYS A 1 235 ? 42.067 12.248 -76.408 1.00 74.88 235 LYS A N 1
ATOM 1958 C CA . LYS A 1 235 ? 42.057 13.541 -77.106 1.00 74.88 235 LYS A CA 1
ATOM 1959 C C . LYS A 1 235 ? 40.635 14.035 -77.379 1.00 74.88 235 LYS A C 1
ATOM 1961 O O . LYS A 1 235 ? 40.357 15.210 -77.161 1.00 74.88 235 LYS A O 1
ATOM 1966 N N . GLU A 1 236 ? 39.724 13.157 -77.802 1.00 76.44 236 GLU A N 1
ATOM 1967 C CA . GLU A 1 236 ? 38.314 13.495 -78.055 1.00 76.44 236 GLU A CA 1
ATOM 1968 C C . GLU A 1 236 ? 37.577 13.926 -76.779 1.00 76.44 236 GLU A C 1
ATOM 1970 O O . GLU A 1 236 ? 36.801 14.880 -76.800 1.00 76.44 236 GLU A O 1
ATOM 1975 N N . ARG A 1 237 ? 37.853 13.281 -75.639 1.00 71.19 237 ARG A N 1
ATOM 1976 C CA . ARG A 1 237 ? 37.263 13.639 -74.337 1.00 71.19 237 ARG A CA 1
ATOM 1977 C C . ARG A 1 237 ? 37.912 14.865 -73.682 1.00 71.19 237 ARG A C 1
ATOM 1979 O O . ARG A 1 237 ? 37.516 15.236 -72.569 1.00 71.19 237 ARG A O 1
ATOM 1986 N N . ALA A 1 238 ? 38.893 15.485 -74.349 1.00 69.56 238 ALA A N 1
ATOM 1987 C CA . ALA A 1 238 ? 39.653 16.641 -73.874 1.00 69.56 238 ALA A CA 1
ATOM 1988 C C . ALA A 1 238 ? 40.059 16.484 -72.399 1.00 69.56 238 ALA A C 1
ATOM 1990 O O . ALA A 1 238 ? 39.821 17.370 -71.567 1.00 69.56 238 ALA A O 1
ATOM 1991 N N . ILE A 1 239 ? 40.533 15.290 -72.032 1.00 70.31 239 ILE A N 1
ATOM 1992 C CA . ILE A 1 239 ? 41.004 15.011 -70.676 1.00 70.31 239 ILE A CA 1
ATOM 1993 C C . ILE A 1 239 ? 42.334 15.754 -70.527 1.00 70.31 239 ILE A C 1
ATOM 1995 O O . ILE A 1 239 ? 43.188 15.604 -71.392 1.00 70.31 239 ILE A O 1
ATOM 1999 N N . PRO A 1 240 ? 42.497 16.614 -69.508 1.00 76.00 240 PRO A N 1
ATOM 2000 C CA . PRO A 1 240 ? 43.748 17.330 -69.325 1.00 76.00 240 PRO A CA 1
ATOM 2001 C C . PRO A 1 240 ? 44.885 16.342 -69.065 1.00 76.00 240 PRO A C 1
ATOM 2003 O O . PRO A 1 240 ? 44.750 15.474 -68.205 1.00 76.00 240 PRO A O 1
ATOM 2006 N N . ASP A 1 241 ? 45.990 16.508 -69.789 1.00 70.38 241 ASP A N 1
ATOM 2007 C CA . ASP A 1 241 ? 47.201 15.692 -69.629 1.00 70.38 241 ASP A CA 1
ATOM 2008 C C . ASP A 1 241 ? 48.056 16.146 -68.428 1.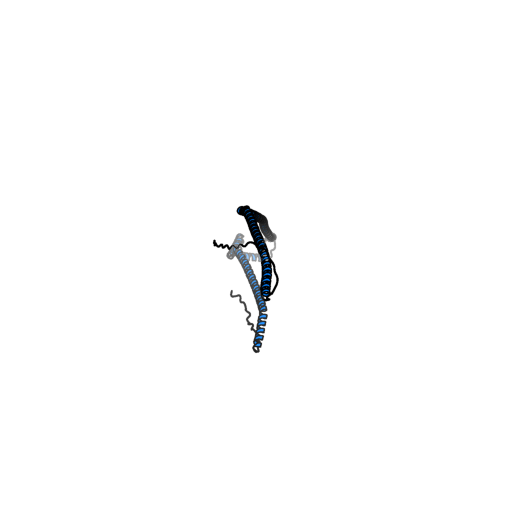00 70.38 241 ASP A C 1
ATOM 2010 O O . ASP A 1 241 ? 48.984 15.451 -68.016 1.00 70.38 241 ASP A O 1
ATOM 2014 N N . ASP A 1 242 ? 47.700 17.286 -67.824 1.00 76.50 242 ASP A N 1
ATOM 2015 C CA . ASP A 1 242 ? 48.346 17.850 -66.643 1.00 76.50 242 ASP A CA 1
ATOM 2016 C C . ASP A 1 242 ? 47.529 17.585 -65.372 1.00 76.50 242 ASP A C 1
ATOM 2018 O O . ASP A 1 242 ? 46.302 17.733 -65.333 1.00 76.50 242 ASP A O 1
ATOM 2022 N N . LEU A 1 243 ? 48.240 17.256 -64.292 1.00 72.94 243 LEU A N 1
ATOM 2023 C CA . LEU A 1 243 ? 47.684 16.903 -62.980 1.00 72.94 243 LEU A CA 1
ATOM 2024 C C . LEU A 1 243 ? 46.769 18.011 -62.421 1.00 72.94 243 LEU A C 1
ATOM 2026 O O . LEU A 1 243 ? 45.687 17.734 -61.905 1.00 72.94 243 LEU A O 1
ATOM 2030 N N . GLU A 1 244 ? 47.159 19.268 -62.632 1.00 76.25 244 GLU A N 1
ATOM 2031 C CA . GLU A 1 244 ? 46.405 20.464 -62.238 1.00 76.25 244 GLU A CA 1
ATOM 2032 C C . GLU A 1 244 ? 45.081 20.605 -63.018 1.00 76.25 244 GLU A C 1
ATOM 2034 O O . GLU A 1 244 ? 44.055 21.032 -62.481 1.00 76.25 244 GLU A O 1
ATOM 2039 N N . GLY A 1 245 ? 45.054 20.174 -64.283 1.00 77.19 245 GLY A N 1
ATOM 2040 C CA . GLY A 1 245 ? 43.845 20.171 -65.104 1.00 77.19 245 GLY A CA 1
ATOM 2041 C C . GLY A 1 245 ? 42.853 19.079 -64.695 1.00 77.19 245 GLY A C 1
ATOM 2042 O O . GLY A 1 245 ? 41.639 19.312 -64.694 1.00 77.19 245 GLY A O 1
ATOM 2043 N N . ILE A 1 246 ? 43.355 17.906 -64.303 1.00 78.19 246 ILE A N 1
ATOM 2044 C CA . ILE A 1 246 ? 42.530 16.820 -63.753 1.00 78.19 246 ILE A CA 1
ATOM 2045 C C . ILE A 1 246 ? 41.910 17.257 -62.423 1.00 78.19 246 ILE A C 1
ATOM 2047 O O . ILE A 1 246 ? 40.704 17.100 -62.230 1.00 78.19 246 ILE A O 1
ATOM 2051 N N . GLU A 1 247 ? 42.701 17.863 -61.538 1.00 78.12 247 GLU A N 1
ATOM 2052 C CA . GLU A 1 247 ? 42.231 18.370 -60.248 1.00 78.12 247 GLU A CA 1
ATOM 2053 C C . GLU A 1 247 ? 41.133 19.428 -60.424 1.00 78.12 247 GLU A C 1
ATOM 2055 O O . GLU A 1 247 ? 40.087 19.365 -59.776 1.00 78.12 247 GLU A O 1
ATOM 2060 N N . LYS A 1 248 ? 41.289 20.329 -61.401 1.00 82.75 248 LYS A N 1
ATOM 2061 C CA . LYS A 1 248 ? 40.258 21.311 -61.750 1.00 82.75 248 LYS A CA 1
ATOM 2062 C C . LYS A 1 248 ? 38.956 20.665 -62.238 1.00 82.75 248 LYS A C 1
ATOM 2064 O O . LYS A 1 248 ? 37.886 21.077 -61.795 1.00 82.75 248 LYS A O 1
ATOM 2069 N N . LYS A 1 249 ? 39.017 19.627 -63.086 1.00 79.56 249 LYS A N 1
ATOM 2070 C CA . LYS A 1 249 ? 37.816 18.875 -63.506 1.00 79.56 249 LYS A CA 1
ATOM 2071 C C . LYS A 1 249 ? 37.148 18.153 -62.336 1.00 79.56 249 LYS A C 1
ATOM 2073 O O . LYS A 1 249 ? 35.924 18.153 -62.262 1.00 79.56 249 LYS A O 1
ATOM 2078 N N . ILE A 1 250 ? 37.922 17.574 -61.415 1.00 80.69 250 ILE A N 1
ATOM 2079 C CA . ILE A 1 250 ? 37.378 16.947 -60.200 1.00 80.69 250 ILE A CA 1
ATOM 2080 C C . ILE A 1 250 ? 36.637 17.989 -59.360 1.00 80.69 250 ILE A C 1
ATOM 2082 O O . ILE A 1 250 ? 35.508 17.739 -58.944 1.00 80.69 250 ILE A O 1
ATOM 2086 N N . ILE A 1 251 ? 37.229 19.167 -59.158 1.00 82.56 251 ILE A N 1
ATOM 2087 C CA . ILE A 1 251 ? 36.602 20.270 -58.420 1.00 82.56 251 ILE A CA 1
ATOM 2088 C C . ILE A 1 251 ? 35.324 20.745 -59.123 1.00 82.56 251 ILE A C 1
ATOM 2090 O O . ILE A 1 251 ? 34.316 20.991 -58.462 1.00 82.56 251 ILE A O 1
ATOM 2094 N N . ASP A 1 252 ? 35.338 20.874 -60.448 1.00 80.75 252 ASP A N 1
ATOM 2095 C CA . ASP A 1 252 ? 34.173 21.323 -61.214 1.00 80.75 252 ASP A CA 1
ATOM 2096 C C . ASP A 1 252 ? 33.030 20.295 -61.188 1.00 80.75 252 ASP A C 1
ATOM 2098 O O . ASP A 1 252 ? 31.869 20.677 -61.031 1.00 80.75 252 ASP A O 1
ATOM 2102 N N . GLU A 1 253 ? 33.330 18.997 -61.257 1.00 76.31 253 GLU A N 1
ATOM 2103 C CA . GLU A 1 253 ? 32.331 17.932 -61.099 1.00 76.31 253 GLU A CA 1
ATOM 2104 C C . GLU A 1 253 ? 31.820 17.823 -59.656 1.00 76.31 253 GLU A C 1
ATOM 2106 O O . GLU A 1 253 ? 30.616 17.688 -59.435 1.00 76.31 253 GLU A O 1
ATOM 2111 N N . GLN A 1 254 ? 32.689 17.990 -58.653 1.00 75.00 254 GLN A N 1
ATOM 2112 C CA . GLN A 1 254 ? 32.265 18.107 -57.255 1.00 75.00 254 GLN A CA 1
ATOM 2113 C C . GLN A 1 254 ? 31.313 19.293 -57.069 1.00 75.00 254 GLN A C 1
ATOM 2115 O O . GLN A 1 254 ? 30.261 19.127 -56.450 1.00 75.00 254 GLN A O 1
ATOM 2120 N N . LYS A 1 255 ? 31.620 20.450 -57.674 1.00 73.62 255 LYS A N 1
ATOM 2121 C CA . LYS A 1 255 ? 30.768 21.650 -57.657 1.00 73.62 255 LYS A CA 1
ATOM 2122 C C . LYS A 1 255 ? 29.432 21.457 -58.373 1.00 73.62 255 LYS A C 1
ATOM 2124 O O . LYS A 1 255 ? 28.426 22.016 -57.933 1.00 73.62 255 LYS A O 1
ATOM 2129 N N . LYS A 1 256 ? 29.397 20.700 -59.474 1.00 74.38 256 LYS A N 1
ATOM 2130 C CA . LYS A 1 256 ? 28.140 20.312 -60.135 1.00 74.38 256 LYS A CA 1
ATOM 2131 C C . LYS A 1 256 ? 27.317 19.403 -59.228 1.00 74.38 256 LYS A C 1
ATOM 2133 O O . LYS A 1 256 ? 26.150 19.694 -58.999 1.00 74.38 256 LYS A O 1
ATOM 2138 N N . SER A 1 257 ? 27.940 18.386 -58.628 1.00 62.38 257 SER A N 1
ATOM 2139 C CA . SER A 1 257 ? 27.251 17.488 -57.693 1.00 62.38 257 SER A CA 1
ATOM 2140 C C . SER A 1 257 ? 26.734 18.216 -56.446 1.00 62.38 257 SER A C 1
ATOM 2142 O O . SER A 1 257 ? 25.672 17.875 -55.937 1.00 62.38 257 SER A O 1
ATOM 2144 N N . SER A 1 258 ? 27.432 19.261 -55.983 1.00 59.78 258 SER A N 1
ATOM 2145 C CA . SER A 1 258 ? 27.017 20.058 -54.824 1.00 59.78 258 SER A CA 1
ATOM 2146 C C . SER A 1 258 ? 25.910 21.070 -55.129 1.00 59.78 258 SER A C 1
ATOM 2148 O O . SER A 1 258 ? 25.314 21.594 -54.198 1.00 59.78 258 SER A O 1
ATOM 2150 N N . LYS A 1 259 ? 25.645 21.392 -56.405 1.00 61.94 259 LYS A N 1
ATOM 2151 C CA . LYS A 1 259 ? 24.543 22.297 -56.785 1.00 61.94 259 LYS A CA 1
ATOM 2152 C C . LYS A 1 259 ? 23.179 21.604 -56.773 1.00 61.94 259 LYS A C 1
ATOM 2154 O O . LYS A 1 259 ? 22.203 22.261 -56.434 1.00 61.94 259 LYS A O 1
ATOM 2159 N N . ASP A 1 260 ? 23.135 20.308 -57.086 1.00 56.62 260 ASP A N 1
ATOM 2160 C CA . ASP A 1 260 ? 21.902 19.500 -57.051 1.00 56.62 260 ASP A CA 1
ATOM 2161 C C . ASP A 1 260 ? 21.700 18.766 -55.715 1.00 56.62 260 ASP A C 1
ATOM 2163 O O . ASP A 1 260 ? 20.602 18.300 -55.410 1.00 56.62 260 ASP A O 1
ATOM 2167 N N . ARG A 1 261 ? 22.740 18.683 -54.879 1.00 55.75 261 ARG A N 1
ATOM 2168 C CA . ARG A 1 261 ? 22.632 18.192 -53.505 1.00 55.75 261 ARG A CA 1
ATOM 2169 C C . ARG A 1 261 ? 22.181 19.310 -52.579 1.00 55.75 261 ARG A C 1
ATOM 2171 O O . ARG A 1 261 ? 22.985 19.984 -51.940 1.00 55.75 261 ARG A O 1
ATOM 2178 N N . GLN A 1 262 ? 20.870 19.428 -52.417 1.00 60.22 262 GLN A N 1
ATOM 2179 C CA . GLN A 1 262 ? 20.318 19.826 -51.126 1.00 60.22 262 GLN A CA 1
ATOM 2180 C C . GLN A 1 262 ? 20.553 18.641 -50.170 1.00 60.22 262 GLN A C 1
ATOM 2182 O O . GLN A 1 262 ? 19.638 17.884 -49.860 1.00 60.22 262 GLN A O 1
ATOM 2187 N N . ASP A 1 263 ? 21.822 18.391 -49.819 1.00 60.66 263 ASP A N 1
ATOM 2188 C CA . ASP A 1 263 ? 22.173 17.366 -48.839 1.00 60.66 263 ASP A CA 1
ATOM 2189 C C . ASP A 1 263 ? 21.450 17.767 -47.552 1.00 60.66 263 ASP A C 1
ATOM 2191 O O . ASP A 1 263 ? 21.745 18.810 -46.963 1.00 60.66 263 ASP A O 1
ATOM 2195 N N . GLY A 1 264 ? 20.436 16.977 -47.186 1.00 61.97 264 GLY A N 1
ATOM 2196 C CA . GLY A 1 264 ? 19.668 17.180 -45.969 1.00 61.97 264 GLY A CA 1
ATOM 2197 C C . GLY A 1 264 ? 20.626 17.356 -44.799 1.00 61.97 264 GLY A C 1
ATOM 2198 O O . GLY A 1 264 ? 21.590 16.606 -44.629 1.00 61.97 264 GLY A O 1
ATOM 2199 N N . THR A 1 265 ? 20.383 18.391 -44.015 1.00 75.25 265 THR A N 1
ATOM 2200 C CA . THR A 1 265 ? 21.138 18.697 -42.812 1.00 75.25 265 THR A CA 1
ATOM 2201 C C . THR A 1 265 ? 21.041 17.528 -41.828 1.00 75.25 265 THR A C 1
ATOM 2203 O O . THR A 1 265 ? 20.061 16.787 -41.817 1.00 75.25 265 THR A O 1
ATOM 2206 N N . GLU A 1 266 ? 22.004 17.387 -40.913 1.00 75.62 266 GLU A N 1
ATOM 2207 C CA . GLU A 1 266 ? 21.911 16.405 -39.814 1.00 75.62 266 GLU A CA 1
ATOM 2208 C C . GLU A 1 266 ? 20.596 16.549 -39.018 1.00 75.62 266 GLU A C 1
ATOM 2210 O O . GLU A 1 266 ? 20.006 15.558 -38.589 1.00 75.62 266 GLU A O 1
ATOM 2215 N N . LYS A 1 267 ? 20.071 17.779 -38.936 1.00 80.88 267 LYS A N 1
ATOM 2216 C CA . LYS A 1 267 ? 18.745 18.082 -38.384 1.00 80.88 267 LYS A CA 1
ATOM 2217 C C . LYS A 1 267 ? 17.601 17.395 -39.128 1.00 80.88 267 LYS A C 1
ATOM 2219 O O . LYS A 1 267 ? 16.691 16.908 -38.470 1.00 80.88 267 LYS A O 1
ATOM 2224 N N . ASP A 1 268 ? 17.666 17.296 -40.452 1.00 81.50 268 ASP A N 1
ATOM 2225 C CA . ASP A 1 268 ? 16.633 16.648 -41.267 1.00 81.50 268 ASP A CA 1
ATOM 2226 C C . ASP A 1 268 ? 16.648 15.128 -41.031 1.00 81.50 268 ASP A C 1
ATOM 2228 O O . ASP A 1 268 ? 15.603 14.483 -40.941 1.00 81.50 268 ASP A O 1
ATOM 2232 N N . ALA A 1 269 ? 17.837 14.547 -40.826 1.00 82.88 269 ALA A N 1
ATOM 2233 C CA . ALA A 1 269 ? 17.978 13.145 -40.438 1.00 82.88 269 ALA A CA 1
ATOM 2234 C C . ALA A 1 269 ? 17.463 12.876 -39.010 1.00 82.88 269 ALA A C 1
ATOM 2236 O O . ALA A 1 269 ? 16.865 11.828 -38.749 1.00 82.88 269 ALA A O 1
ATOM 2237 N N . GLU A 1 270 ? 17.683 13.799 -38.073 1.00 87.00 270 GLU A N 1
ATOM 2238 C CA . GLU A 1 270 ? 17.123 13.720 -36.720 1.00 87.00 270 GLU A CA 1
ATOM 2239 C C . GLU A 1 270 ? 15.602 13.896 -36.703 1.00 87.00 270 GLU A C 1
ATOM 2241 O O . GLU A 1 270 ? 14.910 13.168 -35.988 1.00 87.00 270 GLU A O 1
ATOM 2246 N N . GLU A 1 271 ? 15.072 14.830 -37.488 1.00 89.81 271 GLU A N 1
ATOM 2247 C CA . GLU A 1 271 ? 13.638 15.068 -37.624 1.00 89.81 271 GLU A CA 1
ATOM 2248 C C . GLU A 1 271 ? 12.944 13.862 -38.254 1.00 89.81 271 GLU A C 1
ATOM 2250 O O . GLU A 1 271 ? 11.953 13.375 -37.712 1.00 89.81 271 GLU A O 1
ATOM 2255 N N . TYR A 1 272 ? 13.535 13.279 -39.299 1.00 89.19 272 TYR A N 1
ATOM 2256 C CA . TYR A 1 272 ? 13.059 12.025 -39.873 1.00 89.19 272 TYR A CA 1
ATOM 2257 C C . TYR A 1 272 ? 13.029 10.895 -38.835 1.00 89.19 272 TYR A C 1
ATOM 2259 O O . TYR A 1 272 ? 12.022 10.200 -38.705 1.00 89.19 272 TYR A O 1
ATOM 2267 N N . LYS A 1 273 ? 14.088 10.729 -38.029 1.00 90.62 273 LYS A N 1
ATOM 2268 C CA . LYS A 1 273 ? 14.098 9.727 -36.946 1.00 90.62 273 LYS A CA 1
ATOM 2269 C C . LYS A 1 273 ? 12.983 9.978 -35.932 1.00 90.62 273 LYS A C 1
ATOM 2271 O O . LYS A 1 273 ? 12.310 9.029 -35.536 1.00 90.62 273 LYS A O 1
ATOM 2276 N N . LYS A 1 274 ? 12.762 11.233 -35.525 1.00 92.94 274 LYS A N 1
ATOM 2277 C CA . LYS A 1 274 ? 11.671 11.597 -34.606 1.00 92.94 274 LYS A CA 1
ATOM 2278 C C . LYS A 1 274 ? 10.311 11.246 -35.204 1.00 92.94 274 LYS A C 1
ATOM 2280 O O . LYS A 1 274 ? 9.549 10.539 -34.547 1.00 92.94 274 LYS A O 1
ATOM 2285 N N . LEU A 1 275 ? 10.060 11.638 -36.451 1.00 93.31 275 LEU A N 1
ATOM 2286 C CA . LEU A 1 275 ? 8.818 11.340 -37.164 1.00 93.31 275 LEU A CA 1
ATOM 2287 C C . LEU A 1 275 ? 8.569 9.834 -37.285 1.00 93.31 275 LEU A C 1
ATOM 2289 O O . LEU A 1 275 ? 7.456 9.382 -37.035 1.00 93.31 275 LEU A O 1
ATOM 2293 N N . VAL A 1 276 ? 9.599 9.037 -37.582 1.00 95.06 276 VAL A N 1
ATOM 2294 C CA . VAL A 1 276 ? 9.481 7.569 -37.623 1.00 95.06 276 VAL A CA 1
ATOM 2295 C C . VAL A 1 276 ? 9.099 7.014 -36.250 1.00 95.06 276 VAL A C 1
ATOM 2297 O O . VAL A 1 276 ? 8.165 6.219 -36.146 1.00 95.06 276 VAL A O 1
ATOM 2300 N N . THR A 1 277 ? 9.752 7.469 -35.175 1.00 93.88 277 THR A N 1
ATOM 2301 C CA . THR A 1 277 ? 9.401 7.003 -33.822 1.00 93.88 277 THR A CA 1
ATOM 2302 C C . THR A 1 277 ? 7.997 7.419 -33.390 1.00 93.88 277 THR A C 1
ATOM 2304 O O . THR A 1 277 ? 7.325 6.673 -32.678 1.00 93.88 277 THR A O 1
ATOM 2307 N N . GLU A 1 278 ? 7.541 8.602 -33.795 1.00 93.94 278 GLU A N 1
ATOM 2308 C CA . GLU A 1 278 ? 6.196 9.086 -33.503 1.00 93.94 278 GLU A CA 1
ATOM 2309 C C . GLU A 1 278 ? 5.146 8.295 -34.283 1.00 93.94 278 GLU A C 1
ATOM 2311 O O . GLU A 1 278 ? 4.159 7.842 -33.704 1.00 93.94 278 GLU A O 1
ATOM 2316 N N . HIS A 1 279 ? 5.405 8.035 -35.563 1.00 94.44 279 HIS A N 1
ATOM 2317 C CA . HIS A 1 279 ? 4.563 7.193 -36.400 1.00 94.44 279 HIS A CA 1
ATOM 2318 C C . HIS A 1 279 ? 4.401 5.784 -35.806 1.00 94.44 279 HIS A C 1
ATOM 2320 O O . HIS A 1 279 ? 3.280 5.281 -35.705 1.00 94.44 279 HIS A O 1
ATOM 2326 N N . ASP A 1 280 ? 5.485 5.166 -35.331 1.00 93.44 280 ASP A N 1
ATOM 2327 C CA . ASP A 1 280 ? 5.424 3.843 -34.702 1.00 93.44 280 ASP A CA 1
ATOM 2328 C C . ASP A 1 280 ? 4.637 3.853 -33.384 1.00 93.44 280 ASP A C 1
ATOM 2330 O O . ASP A 1 280 ? 3.834 2.948 -33.133 1.00 93.44 280 ASP A O 1
ATOM 2334 N N . LYS A 1 281 ? 4.790 4.900 -32.563 1.00 93.44 281 LYS A N 1
ATOM 2335 C CA . LYS A 1 281 ? 3.989 5.083 -31.340 1.00 93.44 281 LYS A CA 1
ATOM 2336 C C . LYS A 1 281 ? 2.503 5.243 -31.651 1.00 93.44 281 LYS A C 1
ATOM 2338 O O . LYS A 1 281 ? 1.669 4.609 -31.003 1.00 93.44 281 LYS A O 1
ATOM 2343 N N . LEU A 1 282 ? 2.161 6.059 -32.646 1.00 94.12 282 LEU A N 1
ATOM 2344 C CA . LEU A 1 282 ? 0.777 6.254 -33.077 1.00 94.12 282 LEU A CA 1
ATOM 2345 C C . LEU A 1 282 ? 0.178 4.949 -33.606 1.00 94.12 282 LEU A C 1
ATOM 2347 O O . LEU A 1 282 ? -0.935 4.587 -33.227 1.00 94.12 282 LEU A O 1
ATOM 2351 N N . LYS A 1 283 ? 0.938 4.186 -34.395 1.00 94.81 283 LYS A N 1
ATOM 2352 C CA . LYS A 1 283 ? 0.521 2.872 -34.893 1.00 94.81 283 LYS A CA 1
ATOM 2353 C C . LYS A 1 283 ? 0.254 1.881 -33.755 1.00 94.81 283 LYS A C 1
ATOM 2355 O O . LYS A 1 283 ? -0.764 1.191 -33.772 1.00 94.81 283 LYS A O 1
ATOM 2360 N N . GLN A 1 284 ? 1.111 1.844 -32.732 1.00 93.12 284 GLN A N 1
ATOM 2361 C CA . GLN A 1 284 ? 0.884 1.026 -31.532 1.00 93.12 284 GLN A CA 1
ATOM 2362 C C . GLN A 1 284 ? -0.356 1.471 -30.744 1.00 93.12 284 GLN A C 1
ATOM 2364 O O . GLN A 1 284 ? -1.111 0.623 -30.262 1.00 93.12 284 GLN A O 1
ATOM 2369 N N . SER A 1 285 ? -0.595 2.780 -30.638 1.00 92.62 285 SER A N 1
ATOM 2370 C CA . SER A 1 285 ? -1.783 3.333 -29.979 1.00 92.62 285 SER A CA 1
ATOM 2371 C C . SER A 1 285 ? -3.071 2.923 -30.700 1.00 92.62 285 SER A C 1
ATOM 2373 O O . SER A 1 285 ? -4.001 2.422 -30.067 1.00 92.62 285 SER A O 1
ATOM 2375 N N . ILE A 1 286 ? -3.097 3.028 -32.033 1.00 93.62 286 ILE A N 1
ATOM 2376 C CA . ILE A 1 286 ? -4.230 2.591 -32.863 1.00 93.62 286 ILE A CA 1
ATOM 2377 C C . ILE A 1 286 ? -4.477 1.087 -32.701 1.00 93.62 286 ILE A C 1
ATOM 2379 O O . ILE A 1 286 ? -5.614 0.671 -32.477 1.00 93.62 286 ILE A O 1
ATOM 2383 N N . ASN A 1 287 ? -3.428 0.264 -32.748 1.00 93.25 287 ASN A N 1
ATOM 2384 C CA . ASN A 1 287 ? -3.556 -1.181 -32.539 1.00 93.25 287 ASN A CA 1
ATOM 2385 C C . ASN A 1 287 ? -4.099 -1.505 -31.136 1.00 93.25 287 ASN A C 1
ATOM 2387 O O . ASN A 1 287 ? -5.014 -2.306 -30.976 1.00 93.25 287 ASN A O 1
ATOM 2391 N N . SER A 1 288 ? -3.616 -0.808 -30.108 1.00 91.94 288 SER A N 1
ATOM 2392 C CA . SER A 1 288 ? -4.100 -0.994 -28.736 1.00 91.94 288 SER A CA 1
ATOM 2393 C C . SER A 1 288 ? -5.568 -0.581 -28.580 1.00 91.94 288 SER A C 1
ATOM 2395 O O . SER A 1 288 ? -6.333 -1.243 -27.875 1.00 91.94 288 SER A O 1
ATOM 2397 N N . ALA A 1 289 ? -5.976 0.513 -29.229 1.00 89.31 289 ALA A N 1
ATOM 2398 C CA . ALA A 1 289 ? -7.350 1.005 -29.213 1.00 89.31 289 ALA A CA 1
ATOM 2399 C C . ALA A 1 289 ? -8.305 0.067 -29.964 1.00 89.31 289 ALA A C 1
ATOM 2401 O O . ALA A 1 289 ? -9.389 -0.226 -29.459 1.00 89.31 289 ALA A O 1
ATOM 2402 N N . THR A 1 290 ? -7.895 -0.446 -31.126 1.00 92.75 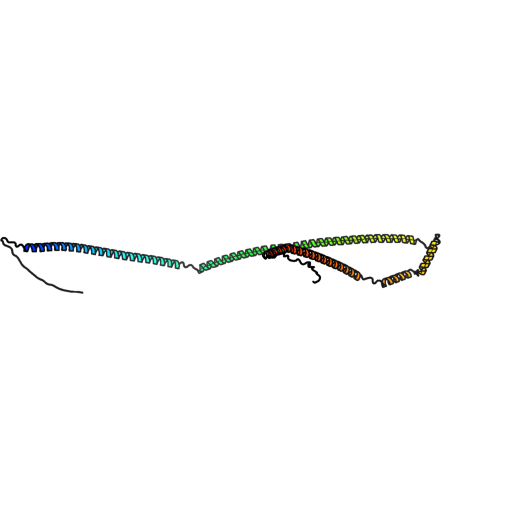290 THR A N 1
ATOM 2403 C CA . THR A 1 290 ? -8.677 -1.414 -31.914 1.00 92.75 290 THR A CA 1
ATOM 2404 C C . THR A 1 290 ? -8.859 -2.727 -31.159 1.00 92.75 290 THR A C 1
ATOM 2406 O O . THR A 1 290 ? -9.995 -3.157 -30.976 1.00 92.75 290 THR A O 1
ATOM 2409 N N . GLU A 1 291 ? -7.797 -3.291 -30.576 1.00 92.69 291 GLU A N 1
ATOM 2410 C CA . GLU A 1 291 ? -7.914 -4.472 -29.714 1.00 92.69 291 GLU A CA 1
ATOM 2411 C C . GLU A 1 291 ? -8.829 -4.237 -28.509 1.00 92.69 291 GLU A C 1
ATOM 2413 O O . GLU A 1 291 ? -9.576 -5.124 -28.089 1.00 92.69 291 GLU A O 1
ATOM 2418 N N . ARG A 1 292 ? -8.752 -3.046 -27.899 1.00 90.56 292 ARG A N 1
ATOM 2419 C CA . ARG A 1 292 ? -9.631 -2.687 -26.787 1.00 90.56 292 ARG A CA 1
ATOM 2420 C C . ARG A 1 292 ? -11.081 -2.679 -27.254 1.00 90.56 292 ARG A C 1
ATOM 2422 O O . ARG A 1 292 ? -11.911 -3.275 -26.578 1.00 90.56 292 ARG A O 1
ATOM 2429 N N . ASN A 1 293 ? -11.368 -2.046 -28.389 1.00 89.00 293 ASN A N 1
ATOM 2430 C CA . ASN A 1 293 ? -12.706 -1.982 -28.969 1.00 89.00 293 ASN A CA 1
ATOM 2431 C C . ASN A 1 293 ? -13.248 -3.386 -29.280 1.00 89.00 293 ASN A C 1
ATOM 2433 O O . ASN A 1 293 ? -14.359 -3.716 -28.882 1.00 89.00 293 ASN A O 1
ATOM 2437 N N . ASP A 1 294 ? -12.434 -4.264 -29.863 1.00 90.44 294 ASP A N 1
ATOM 2438 C CA . ASP A 1 294 ? -12.833 -5.650 -30.128 1.00 90.44 294 ASP A CA 1
ATOM 2439 C C . ASP A 1 294 ? -13.116 -6.434 -28.841 1.00 90.44 294 ASP A C 1
ATOM 2441 O O . ASP A 1 294 ? -14.081 -7.198 -28.774 1.00 90.44 294 ASP A O 1
ATOM 2445 N N . ARG A 1 295 ? -12.319 -6.223 -27.784 1.00 91.44 295 ARG A N 1
ATOM 2446 C CA . ARG A 1 295 ? -12.602 -6.795 -26.457 1.00 91.44 295 ARG A CA 1
ATOM 2447 C C . ARG A 1 295 ? -13.924 -6.278 -25.886 1.00 91.44 295 ARG A C 1
ATOM 2449 O O . ARG A 1 295 ? -14.687 -7.075 -25.345 1.00 91.44 295 ARG A O 1
ATOM 2456 N N . TRP A 1 296 ? -14.203 -4.981 -26.011 1.00 89.12 296 TRP A N 1
ATOM 2457 C CA . TRP A 1 296 ? -15.469 -4.390 -25.569 1.00 89.12 296 TRP A CA 1
ATOM 2458 C C . TRP A 1 296 ? -16.659 -4.938 -26.348 1.00 89.12 296 TRP A C 1
ATOM 2460 O O . TRP A 1 296 ? -17.633 -5.329 -25.716 1.00 89.12 296 TRP A O 1
ATOM 2470 N N . LYS A 1 297 ? -16.561 -5.046 -27.678 1.00 87.38 297 LYS A N 1
ATOM 2471 C CA . LYS A 1 297 ? -17.603 -5.649 -28.522 1.00 87.38 297 LYS A CA 1
ATOM 2472 C C . LYS A 1 297 ? -17.916 -7.076 -28.090 1.00 87.38 297 LYS A C 1
ATOM 2474 O O . LYS A 1 297 ? -19.058 -7.369 -27.770 1.00 87.38 297 LYS A O 1
ATOM 2479 N N . ARG A 1 298 ? -16.895 -7.929 -27.946 1.00 89.81 298 ARG A N 1
ATOM 2480 C CA . ARG A 1 298 ? -17.088 -9.317 -27.483 1.00 89.81 298 ARG A CA 1
ATOM 2481 C C . ARG A 1 298 ? -17.730 -9.387 -26.102 1.00 89.81 298 ARG A C 1
ATOM 2483 O O . ARG A 1 298 ? -18.600 -10.222 -25.869 1.00 89.81 298 ARG A O 1
ATOM 2490 N N . ARG A 1 299 ? -17.295 -8.523 -25.177 1.00 90.44 299 ARG A N 1
ATOM 2491 C CA . ARG A 1 299 ? -17.875 -8.459 -23.833 1.00 90.44 299 ARG A CA 1
ATOM 2492 C C . ARG A 1 299 ? -19.338 -8.032 -23.890 1.00 90.44 299 ARG A C 1
ATOM 2494 O O . ARG A 1 299 ? -20.159 -8.672 -23.252 1.00 90.44 299 ARG A O 1
ATOM 2501 N N . MET A 1 300 ? -19.655 -7.006 -24.672 1.00 86.94 300 MET A N 1
ATOM 2502 C CA . MET A 1 300 ? -21.024 -6.541 -24.874 1.00 86.94 300 MET A CA 1
ATOM 2503 C C . MET A 1 300 ? -21.903 -7.643 -25.468 1.00 86.94 300 MET A C 1
ATOM 2505 O O . MET A 1 300 ? -22.974 -7.894 -24.932 1.00 86.94 300 MET A O 1
ATOM 2509 N N . ASP A 1 301 ? -21.424 -8.356 -26.491 1.00 85.12 301 ASP A N 1
ATOM 2510 C CA . ASP A 1 301 ? -22.143 -9.487 -27.087 1.00 85.12 301 ASP A CA 1
ATOM 2511 C C . ASP A 1 301 ? -22.392 -10.604 -26.064 1.00 85.12 301 ASP A C 1
ATOM 2513 O O . ASP A 1 301 ? -23.474 -11.188 -26.025 1.00 85.12 301 ASP A O 1
ATOM 2517 N N . THR A 1 302 ? -21.415 -10.886 -25.197 1.00 90.06 302 THR A N 1
ATOM 2518 C CA . THR A 1 302 ? -21.546 -11.915 -24.152 1.00 90.06 302 THR A CA 1
ATOM 2519 C C . THR A 1 302 ? -22.562 -11.509 -23.086 1.00 90.06 302 THR A C 1
ATOM 2521 O O . THR A 1 302 ? -23.424 -12.309 -22.733 1.00 90.06 302 THR A O 1
ATOM 2524 N N . GLU A 1 303 ? -22.500 -10.268 -22.599 1.00 89.31 303 GLU A N 1
ATOM 2525 C CA . GLU A 1 303 ? -23.464 -9.743 -21.622 1.00 89.31 303 GLU A CA 1
ATOM 2526 C C . GLU A 1 303 ? -24.877 -9.684 -22.216 1.00 89.31 303 GLU A C 1
ATOM 2528 O O . GLU A 1 303 ? -25.837 -10.092 -21.567 1.00 89.31 303 GLU A O 1
ATOM 2533 N N . LEU A 1 304 ? -25.010 -9.251 -23.475 1.00 86.06 304 LEU A N 1
ATOM 2534 C CA . LEU A 1 304 ? -26.290 -9.227 -24.181 1.00 86.06 304 LEU A CA 1
ATOM 2535 C C . LEU A 1 304 ? -26.860 -10.640 -24.337 1.00 86.06 304 LEU A C 1
ATOM 2537 O O . LEU A 1 304 ? -28.043 -10.850 -24.089 1.00 86.06 304 LEU A O 1
ATOM 2541 N N . THR A 1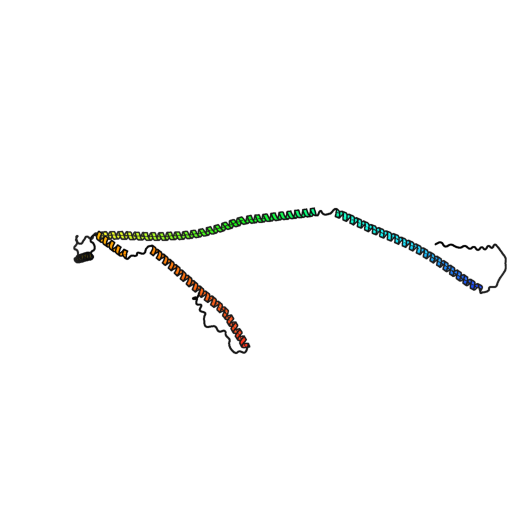 305 ? -26.023 -11.613 -24.702 1.00 86.94 305 THR A N 1
ATOM 2542 C CA . THR A 1 305 ? -26.441 -13.017 -24.835 1.00 86.94 305 THR A CA 1
ATOM 2543 C C . THR A 1 305 ? -26.885 -13.585 -23.488 1.00 86.94 305 THR A C 1
ATOM 2545 O O . THR A 1 305 ? -27.964 -14.160 -23.403 1.00 86.94 305 THR A O 1
ATOM 2548 N N . SER A 1 306 ? -26.110 -13.354 -22.424 1.00 89.56 306 SER A N 1
ATOM 2549 C CA . SER A 1 306 ? -26.452 -13.764 -21.054 1.00 89.56 306 SER A CA 1
ATOM 2550 C C . SER A 1 306 ? -27.779 -13.158 -20.588 1.00 89.56 306 SER A C 1
ATOM 2552 O O . SER A 1 306 ? -28.630 -13.845 -20.021 1.00 89.56 306 SER A O 1
ATOM 2554 N N . TRP A 1 307 ? -27.993 -11.871 -20.864 1.00 87.94 307 TRP A N 1
ATOM 2555 C CA . TRP A 1 307 ? -29.238 -11.189 -20.529 1.00 87.94 307 TRP A CA 1
ATOM 2556 C C . TRP A 1 307 ? -30.431 -11.749 -21.315 1.00 87.94 307 TRP A C 1
ATOM 2558 O O . TRP A 1 307 ? -31.479 -12.022 -20.730 1.00 87.94 307 TRP A O 1
ATOM 2568 N N . LEU A 1 308 ? -30.265 -11.999 -22.618 1.00 84.75 308 LEU A N 1
ATOM 2569 C CA . LEU A 1 308 ? -31.294 -12.626 -23.453 1.00 84.75 308 LEU A CA 1
ATOM 2570 C C . LEU A 1 308 ? -31.632 -14.049 -22.986 1.00 84.75 308 LEU A C 1
ATOM 2572 O O . LEU A 1 308 ? -32.806 -14.413 -22.951 1.00 84.75 308 LEU A O 1
ATOM 2576 N N . GLU A 1 309 ? -30.637 -14.844 -22.590 1.00 87.00 309 GLU A N 1
ATOM 2577 C CA . GLU A 1 309 ? -30.852 -16.191 -22.046 1.00 87.00 309 GLU A CA 1
ATOM 2578 C C . GLU A 1 309 ? -31.688 -16.175 -20.763 1.00 87.00 309 GLU A C 1
ATOM 2580 O O . GLU A 1 309 ? -32.530 -17.049 -20.579 1.00 87.00 309 GLU A O 1
ATOM 2585 N N . GLN A 1 310 ? -31.516 -15.168 -19.903 1.00 86.69 310 GLN A N 1
ATOM 2586 C CA . GLN A 1 310 ? -32.321 -15.015 -18.685 1.00 86.69 310 GLN A CA 1
ATOM 2587 C C . GLN A 1 310 ? -33.750 -14.537 -18.968 1.00 86.69 310 GLN A C 1
ATOM 2589 O O . GLN A 1 310 ? -34.674 -14.895 -18.237 1.00 86.69 310 GLN A O 1
ATOM 2594 N N . LEU A 1 311 ? -33.946 -13.738 -20.019 1.00 85.19 311 LEU A N 1
ATOM 2595 C CA . LEU A 1 311 ? -35.265 -13.234 -20.402 1.00 85.19 311 LEU A CA 1
ATOM 2596 C C . LEU A 1 311 ? -36.134 -14.285 -21.094 1.00 85.19 311 LEU A C 1
ATOM 2598 O O . LEU A 1 311 ? -37.349 -14.264 -20.909 1.00 85.19 311 LEU A O 1
ATOM 2602 N N . ARG A 1 312 ? -35.538 -15.208 -21.857 1.00 84.06 312 ARG A N 1
ATOM 2603 C CA . ARG A 1 312 ? -36.275 -16.252 -22.592 1.00 84.06 312 ARG A CA 1
ATOM 2604 C C . ARG A 1 312 ? -37.248 -17.044 -21.702 1.00 84.06 312 ARG A C 1
ATOM 2606 O O . ARG A 1 312 ? -38.438 -17.005 -21.999 1.00 84.06 312 ARG A O 1
ATOM 2613 N N . PRO A 1 313 ? -36.829 -17.625 -20.557 1.00 86.44 313 PRO A N 1
ATOM 2614 C CA . PRO A 1 313 ? -37.748 -18.320 -19.654 1.00 86.44 313 PRO A CA 1
ATOM 2615 C C . PRO A 1 313 ? -38.868 -17.432 -19.098 1.00 86.44 313 PRO A C 1
ATOM 2617 O O . PRO A 1 313 ? -39.971 -17.911 -18.846 1.00 86.44 313 PRO A O 1
ATOM 2620 N N . MET A 1 314 ? -38.601 -16.137 -18.883 1.00 84.88 314 MET A N 1
ATOM 2621 C CA . MET A 1 314 ? -39.622 -15.201 -18.404 1.00 84.88 314 MET A CA 1
ATOM 2622 C C . MET A 1 314 ? -40.668 -14.929 -19.484 1.00 84.88 314 MET A C 1
ATOM 2624 O O . MET A 1 314 ? -41.860 -14.930 -19.188 1.00 84.88 314 MET A O 1
ATOM 2628 N N . ILE A 1 315 ? -40.235 -14.729 -20.732 1.00 84.50 315 ILE A N 1
ATOM 2629 C CA . ILE A 1 315 ? -41.128 -14.548 -21.883 1.00 84.50 315 ILE A CA 1
ATOM 2630 C C . ILE A 1 315 ? -41.949 -15.818 -22.122 1.00 84.50 315 ILE A C 1
ATOM 2632 O O . ILE A 1 315 ? -43.159 -15.721 -22.312 1.00 84.50 315 ILE A O 1
ATOM 2636 N N . ASP A 1 316 ? -41.330 -16.996 -22.038 1.00 84.19 316 ASP A N 1
ATOM 2637 C CA . ASP A 1 316 ? -42.023 -18.282 -22.165 1.00 84.19 316 ASP A CA 1
ATOM 2638 C C . ASP A 1 316 ? -43.098 -18.440 -21.082 1.00 84.19 316 ASP A C 1
ATOM 2640 O O . ASP A 1 316 ? -44.252 -18.730 -21.393 1.00 84.19 316 ASP A O 1
ATOM 2644 N N . SER A 1 317 ? -42.773 -18.130 -19.821 1.00 85.69 317 SER A N 1
ATOM 2645 C CA . SER A 1 317 ? -43.748 -18.153 -18.723 1.00 85.69 317 SER A CA 1
ATOM 2646 C C . SER A 1 317 ? -44.888 -17.149 -18.925 1.00 85.69 317 SER A C 1
ATOM 2648 O O . SER A 1 317 ? -46.048 -17.444 -18.631 1.00 85.69 317 SER A O 1
ATOM 2650 N N . ILE A 1 318 ? -44.591 -15.957 -19.448 1.00 85.44 318 ILE A N 1
ATOM 2651 C CA . ILE A 1 318 ? -45.612 -14.965 -19.788 1.00 85.44 318 ILE A CA 1
ATOM 2652 C C . ILE A 1 318 ? -46.528 -15.508 -20.898 1.00 85.44 318 ILE A C 1
ATOM 2654 O O . ILE A 1 318 ? -47.748 -15.451 -20.747 1.00 85.44 318 ILE A O 1
ATOM 2658 N N . ASN A 1 319 ? -45.967 -16.079 -21.967 1.00 84.44 319 ASN A N 1
ATOM 2659 C CA . ASN A 1 319 ? -46.723 -16.681 -23.071 1.00 84.44 319 ASN A CA 1
ATOM 2660 C C . ASN A 1 319 ? -47.622 -17.839 -22.600 1.00 84.44 319 ASN A C 1
ATOM 2662 O O . ASN A 1 319 ? -48.787 -17.918 -23.001 1.00 84.44 319 ASN A O 1
ATOM 2666 N N . GLU A 1 320 ? -47.120 -18.705 -21.715 1.00 84.75 320 GLU A N 1
ATOM 2667 C CA . GLU A 1 320 ? -47.902 -19.783 -21.096 1.00 84.75 320 GLU A CA 1
ATOM 2668 C C . GLU A 1 320 ? -49.072 -19.226 -20.277 1.00 84.75 320 GLU A C 1
ATOM 2670 O O . GLU A 1 320 ? -50.219 -19.640 -20.463 1.00 84.75 320 GLU A O 1
ATOM 2675 N N . ASN A 1 321 ? -48.812 -18.235 -19.420 1.00 84.75 321 ASN A N 1
ATOM 2676 C CA . ASN A 1 321 ? -49.842 -17.606 -18.593 1.00 84.75 321 ASN A CA 1
ATOM 2677 C C . ASN A 1 321 ? -50.919 -16.912 -19.438 1.00 84.75 321 ASN A C 1
ATOM 2679 O O . ASN A 1 321 ? -52.109 -17.040 -19.140 1.00 84.75 321 ASN A O 1
ATOM 2683 N N . PHE A 1 322 ? -50.530 -16.213 -20.510 1.00 83.56 322 PHE A N 1
ATOM 2684 C CA . PHE A 1 322 ? -51.484 -15.621 -21.448 1.00 83.56 322 PHE A CA 1
ATOM 2685 C C . PHE A 1 322 ? -52.310 -16.694 -22.155 1.00 83.56 322 PHE A C 1
ATOM 2687 O O . PHE A 1 322 ? -53.531 -16.564 -22.227 1.00 83.56 322 PHE A O 1
ATOM 2694 N N . SER A 1 323 ? -51.685 -17.778 -22.614 1.00 83.19 323 SER A N 1
ATOM 2695 C CA . SER A 1 323 ? -52.392 -18.887 -23.263 1.00 83.19 323 SER A CA 1
ATOM 2696 C C . SER A 1 323 ? -53.438 -19.515 -22.337 1.00 83.19 323 SER A C 1
ATOM 2698 O O . SER A 1 323 ? -54.582 -19.719 -22.744 1.00 83.19 323 SER A O 1
ATOM 2700 N N . VAL A 1 324 ? -53.090 -19.748 -21.066 1.00 83.62 324 VAL A N 1
ATOM 2701 C CA . VAL A 1 324 ? -54.025 -20.252 -20.046 1.00 83.62 324 VAL A CA 1
ATOM 2702 C C . VAL A 1 324 ? -55.162 -19.256 -19.797 1.00 83.62 324 VAL A C 1
ATOM 2704 O O . VAL A 1 324 ? -56.331 -19.642 -19.789 1.00 83.62 324 VAL A O 1
ATOM 2707 N N . PHE A 1 325 ? -54.850 -17.970 -19.640 1.00 83.62 325 PHE A N 1
ATOM 2708 C CA . PHE A 1 325 ? -55.842 -16.918 -19.417 1.00 83.62 325 PHE A CA 1
ATOM 2709 C C . PHE A 1 325 ? -56.846 -16.793 -20.574 1.00 83.62 325 PHE A C 1
ATOM 2711 O O . PHE A 1 325 ? -58.058 -16.767 -20.347 1.00 83.62 325 PHE A O 1
ATOM 2718 N N . PHE A 1 326 ? -56.380 -16.781 -21.824 1.00 82.50 326 PHE A N 1
ATOM 2719 C CA . PHE A 1 326 ? -57.264 -16.720 -22.990 1.00 82.50 326 PHE A CA 1
ATOM 2720 C C . PHE A 1 326 ? -58.082 -18.002 -23.179 1.00 82.50 326 PHE A C 1
ATOM 2722 O O . PHE A 1 326 ? -59.258 -17.916 -23.541 1.00 82.50 326 PHE A O 1
ATOM 2729 N N . ALA A 1 327 ? -57.526 -19.170 -22.841 1.00 81.56 327 ALA A N 1
ATOM 2730 C CA . ALA A 1 327 ? -58.284 -20.418 -22.813 1.00 81.56 327 ALA A CA 1
ATOM 2731 C C . ALA A 1 327 ? -59.443 -20.352 -21.801 1.00 81.56 327 ALA A C 1
ATOM 2733 O O . ALA A 1 327 ? -60.559 -20.766 -22.119 1.00 81.56 327 ALA A O 1
ATOM 2734 N N . THR A 1 328 ? -59.229 -19.768 -20.613 1.00 82.06 328 THR A N 1
ATOM 2735 C CA . THR A 1 328 ? -60.311 -19.592 -19.621 1.00 82.06 328 THR A CA 1
ATOM 2736 C C . THR A 1 328 ? -61.413 -18.635 -20.068 1.00 82.06 328 THR A C 1
ATOM 2738 O O . THR A 1 328 ? -62.554 -18.782 -19.637 1.00 82.06 328 THR A O 1
ATOM 2741 N N . LEU A 1 329 ? -61.108 -17.697 -20.968 1.00 82.56 329 LEU A N 1
ATOM 2742 C CA . LEU A 1 329 ? -62.095 -16.791 -21.560 1.00 82.56 329 LEU A CA 1
ATOM 2743 C C . LEU A 1 329 ? -62.864 -17.425 -22.735 1.00 82.56 329 LEU A C 1
ATOM 2745 O O . LEU A 1 329 ? -63.731 -16.777 -23.319 1.00 82.56 329 LEU A O 1
ATOM 2749 N N . GLY A 1 330 ? -62.574 -18.685 -23.080 1.00 76.19 330 GLY A N 1
ATOM 2750 C CA . GLY A 1 330 ? -63.215 -19.402 -24.184 1.00 76.19 330 GLY A CA 1
ATOM 2751 C C . GLY A 1 330 ? -62.717 -18.979 -25.568 1.00 76.19 330 GLY A C 1
ATOM 2752 O O . GLY A 1 330 ? -63.358 -19.288 -26.573 1.00 76.19 330 GLY A O 1
ATOM 2753 N N . CYS A 1 331 ? -61.588 -18.270 -25.643 1.00 74.25 331 CYS A N 1
ATOM 2754 C CA . CYS A 1 331 ? -60.952 -17.916 -26.906 1.00 74.25 331 CYS A CA 1
ATOM 2755 C C . CYS A 1 331 ? -60.157 -19.121 -27.440 1.00 74.25 331 CYS A C 1
ATOM 2757 O O . CYS A 1 331 ? -59.337 -19.694 -26.728 1.00 74.25 331 CYS A O 1
ATOM 2759 N N . VAL A 1 332 ? -60.384 -19.506 -28.700 1.00 61.00 332 VAL A N 1
ATOM 2760 C CA . VAL A 1 332 ? -59.677 -20.619 -29.359 1.00 61.00 332 VAL A CA 1
ATOM 2761 C C . VAL A 1 332 ? -58.569 -20.046 -30.248 1.00 61.00 332 VAL A C 1
ATOM 2763 O O . VAL A 1 332 ? -58.854 -19.494 -31.308 1.00 61.00 332 VAL A O 1
ATOM 2766 N N . GLY A 1 333 ? -57.313 -20.152 -29.804 1.00 65.25 333 GLY A N 1
ATOM 2767 C CA . GLY A 1 333 ? -56.117 -19.693 -30.526 1.00 65.25 333 GLY A CA 1
ATOM 2768 C C . GLY A 1 333 ? -54.858 -19.707 -29.645 1.00 65.25 333 GLY A C 1
ATOM 2769 O O . GLY A 1 333 ? -54.969 -19.746 -28.423 1.00 65.25 333 GLY A O 1
ATOM 2770 N N . GLU A 1 334 ? -53.667 -19.692 -30.252 1.00 68.19 334 GLU A N 1
ATOM 2771 C CA . GLU A 1 334 ? -52.381 -19.562 -29.544 1.00 68.19 334 GLU A CA 1
ATOM 2772 C C . GLU A 1 334 ? -51.958 -18.083 -29.526 1.00 68.19 334 GLU A C 1
ATOM 2774 O O . GLU A 1 334 ? -51.940 -17.436 -30.574 1.00 68.19 334 GLU A O 1
ATOM 2779 N N . VAL A 1 335 ? -51.637 -17.537 -28.349 1.00 66.88 335 VAL A N 1
ATOM 2780 C CA . VAL A 1 335 ? -51.155 -16.154 -28.195 1.00 66.88 335 VAL A CA 1
ATOM 2781 C C . VAL A 1 335 ? -49.673 -16.201 -27.847 1.00 66.88 335 VAL A C 1
ATOM 2783 O O . VAL A 1 335 ? -49.298 -16.717 -26.797 1.00 66.88 335 VAL A O 1
ATOM 2786 N N . LYS A 1 336 ? -48.835 -15.659 -28.732 1.00 72.38 336 LYS A N 1
ATOM 2787 C CA . LYS A 1 336 ? -47.385 -15.549 -28.547 1.00 72.38 336 LYS A CA 1
ATOM 2788 C C . LYS A 1 336 ? -46.956 -14.096 -28.683 1.00 72.38 336 LYS A C 1
ATOM 2790 O O . LYS A 1 336 ? -47.432 -13.389 -29.568 1.00 72.38 336 LYS A O 1
ATOM 2795 N N . LEU A 1 337 ? -46.057 -13.666 -27.805 1.00 71.12 337 LEU A N 1
ATOM 2796 C CA . LEU A 1 337 ? -45.338 -12.408 -27.954 1.00 71.12 337 LEU A CA 1
ATOM 2797 C C . LEU A 1 337 ? -44.391 -12.510 -29.158 1.00 71.12 337 LEU A C 1
ATOM 2799 O O . LEU A 1 337 ? -43.602 -13.449 -29.246 1.00 71.12 337 LEU A O 1
ATOM 2803 N N . ASP A 1 338 ? -44.512 -11.561 -30.085 1.00 70.12 338 ASP A N 1
ATOM 2804 C CA . ASP A 1 338 ? -43.736 -11.509 -31.326 1.00 70.12 338 ASP A CA 1
ATOM 2805 C C . ASP A 1 338 ? -42.293 -11.048 -31.055 1.00 70.12 338 ASP A C 1
ATOM 2807 O O . ASP A 1 338 ? -42.076 -10.075 -30.324 1.00 70.12 338 ASP A O 1
ATOM 2811 N N . GLU A 1 339 ? -41.305 -11.742 -31.626 1.00 68.00 339 GLU A N 1
ATOM 2812 C CA . GLU A 1 339 ? -39.895 -11.349 -31.540 1.00 68.00 339 GLU A CA 1
ATOM 2813 C C . GLU A 1 339 ? -39.557 -10.495 -32.774 1.00 68.00 339 GLU A C 1
ATOM 2815 O O . GLU A 1 339 ? -39.574 -11.006 -33.894 1.00 68.00 339 GLU A O 1
ATOM 2820 N N . PRO A 1 340 ? -39.257 -9.192 -32.621 1.00 64.38 340 PRO A N 1
ATOM 2821 C CA . PRO A 1 340 ? -39.004 -8.330 -33.770 1.00 64.38 340 PRO A CA 1
ATOM 2822 C C . PRO A 1 340 ? -37.743 -8.770 -34.536 1.00 64.38 340 PRO A C 1
ATOM 2824 O O . PRO A 1 340 ? -36.676 -8.934 -33.950 1.00 64.38 340 PRO A O 1
ATOM 2827 N N . GLU A 1 341 ? -37.836 -8.874 -35.869 1.00 59.44 341 GLU A N 1
ATOM 2828 C CA . GLU A 1 341 ? -36.752 -9.359 -36.753 1.00 59.44 341 GLU A CA 1
ATOM 2829 C C . GLU A 1 341 ? -35.467 -8.501 -36.724 1.00 59.44 341 GLU A C 1
ATOM 2831 O O . GLU A 1 341 ? -34.392 -8.943 -37.144 1.00 59.44 341 GLU A O 1
ATOM 2836 N N . ASN A 1 342 ? -35.542 -7.267 -36.217 1.00 57.59 342 ASN A N 1
ATOM 2837 C CA . ASN A 1 342 ? -34.411 -6.347 -36.196 1.00 57.59 342 ASN A CA 1
ATOM 2838 C C . ASN A 1 342 ? -33.489 -6.608 -34.999 1.00 57.59 342 ASN A C 1
ATOM 2840 O O . ASN A 1 342 ? -33.670 -6.059 -33.911 1.00 57.59 342 ASN A O 1
ATOM 2844 N N . LYS A 1 343 ? -32.411 -7.364 -35.242 1.00 56.91 343 LYS A N 1
ATOM 2845 C CA . LYS A 1 343 ? -31.219 -7.334 -34.383 1.00 56.91 343 LYS A CA 1
ATOM 2846 C C . LYS A 1 343 ? -30.728 -5.891 -34.281 1.00 56.91 343 LYS A C 1
ATOM 2848 O O . LYS A 1 343 ? -30.317 -5.305 -35.280 1.00 56.91 343 LYS A O 1
ATOM 2853 N N . VAL A 1 344 ? -30.763 -5.323 -33.079 1.00 53.19 344 VAL A N 1
ATOM 2854 C CA . VAL A 1 344 ? -30.255 -3.976 -32.800 1.00 53.19 344 VAL A CA 1
ATOM 2855 C C . VAL A 1 344 ? -28.770 -3.917 -33.174 1.00 53.19 344 VAL A C 1
ATOM 2857 O O . VAL A 1 344 ? -27.911 -4.418 -32.451 1.00 53.19 344 VAL A O 1
ATOM 2860 N N . SER A 1 345 ? -28.449 -3.322 -34.323 1.00 47.44 345 SER A N 1
ATOM 2861 C CA . SER A 1 345 ? -27.071 -3.026 -34.704 1.00 47.44 345 SER A CA 1
ATOM 2862 C C . SER A 1 345 ? -26.633 -1.748 -33.990 1.00 47.44 345 SER A C 1
ATOM 2864 O O . SER A 1 345 ? -27.018 -0.648 -34.389 1.00 47.44 345 SER A O 1
ATOM 2866 N N . PHE A 1 346 ? -25.834 -1.871 -32.930 1.00 51.88 346 PHE A N 1
ATOM 2867 C CA . PHE A 1 346 ? -25.226 -0.714 -32.273 1.00 51.88 346 PHE A CA 1
ATOM 2868 C C . PHE A 1 346 ? -24.143 -0.108 -33.181 1.00 51.88 346 PHE A C 1
ATOM 2870 O O . PHE A 1 346 ? -23.014 -0.595 -33.253 1.00 51.88 346 PHE A O 1
ATOM 2877 N N . ASN A 1 347 ? -24.496 0.957 -33.903 1.00 44.03 347 ASN A N 1
ATOM 2878 C CA . ASN A 1 347 ? -23.554 1.749 -34.689 1.00 44.03 347 ASN A CA 1
ATOM 2879 C C . ASN A 1 347 ? -22.864 2.772 -33.774 1.00 44.03 347 ASN A C 1
ATOM 2881 O O . ASN A 1 347 ? -23.429 3.803 -33.435 1.00 44.03 347 ASN A O 1
ATOM 2885 N N . PHE A 1 348 ? -21.613 2.505 -33.399 1.00 48.81 348 PHE A N 1
ATOM 2886 C CA . PHE A 1 348 ? -20.782 3.381 -32.556 1.00 48.81 348 PHE A CA 1
ATOM 2887 C C . PHE A 1 348 ? -20.237 4.628 -33.289 1.00 48.81 348 PHE A C 1
ATOM 2889 O O . PHE A 1 348 ? -19.143 5.091 -32.982 1.00 48.81 348 PHE A O 1
ATOM 2896 N N . ARG A 1 349 ? -20.943 5.149 -34.301 1.00 42.12 349 ARG A N 1
ATOM 2897 C CA . ARG A 1 349 ? -20.476 6.306 -35.089 1.00 42.12 349 ARG A CA 1
ATOM 2898 C C . ARG A 1 349 ? -20.980 7.664 -34.588 1.00 42.12 349 ARG A C 1
ATOM 2900 O O . ARG A 1 349 ? -20.471 8.664 -35.076 1.00 42.12 349 ARG A O 1
ATOM 2907 N N . ASP A 1 350 ? -21.881 7.683 -33.605 1.00 38.94 350 ASP A N 1
ATOM 2908 C CA . ASP A 1 350 ? -22.527 8.900 -33.088 1.00 38.94 350 ASP A CA 1
ATOM 2909 C C . ASP A 1 350 ? -22.263 9.134 -31.583 1.00 38.94 350 ASP A C 1
ATOM 2911 O O . ASP A 1 350 ? -23.196 9.351 -30.808 1.00 38.94 350 ASP A O 1
ATOM 2915 N N . VAL A 1 351 ? -20.992 9.081 -31.156 1.00 35.94 351 VAL A N 1
ATOM 2916 C CA . VAL A 1 351 ? -20.527 9.675 -29.882 1.00 35.94 351 VAL A CA 1
ATOM 2917 C C . VAL A 1 351 ? -19.243 10.455 -30.109 1.00 35.94 351 VAL A C 1
ATOM 2919 O O . VAL A 1 351 ? -18.313 9.872 -30.714 1.00 35.94 351 VAL A O 1
#

Solvent-accessible surface area (backbone atoms only — not comparable to full-atom values): 20503 Å² total; per-residue (Å²): 137,86,85,85,87,83,90,86,89,80,90,81,88,87,80,89,85,86,87,83,89,86,82,89,88,83,90,65,81,66,62,60,54,58,51,50,53,50,50,51,51,49,53,49,51,52,52,50,51,52,52,48,51,56,49,50,54,51,50,51,54,49,51,53,51,50,52,53,51,54,50,54,51,49,54,51,53,52,48,51,53,51,56,51,53,50,51,53,48,52,51,50,50,54,51,53,51,50,53,52,49,52,66,72,60,59,74,60,61,68,60,53,49,50,53,49,51,52,52,51,49,53,51,50,54,53,50,51,56,53,49,50,54,52,50,53,53,49,52,64,53,47,53,59,52,52,53,51,51,53,51,50,54,50,50,52,52,50,54,52,50,52,54,51,53,51,52,54,48,54,54,49,55,49,53,54,49,55,52,50,53,54,48,52,53,52,53,49,52,52,50,53,53,48,53,50,51,54,50,50,52,51,52,47,59,57,56,68,66,61,68,67,97,83,77,90,68,93,72,52,73,63,59,54,49,52,49,52,49,50,54,48,52,43,59,72,66,66,60,56,93,44,72,70,49,44,51,50,52,52,52,52,51,51,51,54,56,53,70,75,46,80,69,73,50,74,64,53,57,52,48,49,52,49,53,52,55,49,52,53,50,51,52,51,50,52,53,53,49,50,54,49,50,53,51,49,51,54,49,50,53,50,52,51,49,54,51,50,60,63,45,49,62,53,52,50,51,50,30,51,52,50,37,53,54,41,46,75,73,71,50,90,77,88,59,72,84,83,79,76,88,71,76,83,77,85,74,86,81,84,123

Radius of gyration: 87.63 Å; Cα contacts (8 Å, |Δi|>4): 19; chains: 1; bounding box: 181×43×237 Å

Secondary structure (DSSP, 8-state):
----------------------------HHHHHHHHHHHHHHHHHHHHHHHHHHHHHHHHHHHHHHHHHHHHHHHHHHHHHHHHHHHHHHHHHHHHHHHHHHHH----HHHHHHHHHHHHHHHHHHHHHHHHHHHHHHHHHHHHHHHHHHHHHHHHHHHHHHHHHHHHHHHHHHHHHHHHHHHHHHHHHHHHHHHHHHHHHHHHHHHTT---TTSSS---HHHHHHHHHHHHHHHHTT--SSHHHHHHHHHHHHHHHHHH-----HHHHHHHHHHHHHHHHHHHHHHHHHHHHHHHHHHHHHHHHHHHHHHHHHHHHHHHHHHHHHHHTT--S-------S------TT--

Mean predicted aligned error: 23.59 Å

Sequence (351 aa):
IEVFSSRYDAKKVYVERKPLIYNNPRFDMEHTKSLIDVDNELQTLQKDKEILKQRQERVTKAKENIKVRVEEYKEKNEKEKSDEIERYREMTAKFKDKLKAFSKEKPNLEEAQAKYTEASNKILESAIGDFEKIVDSMEDQRNPINILALNCDELVRLIARRKQLKTEKEIFEEICRNNNEKYQEKLKLRLEAKDEVDYRKSVFKNLAKCSPPGSSGEVSNDDKREFEQLLKEFKERAIPDDLEGIEKKIIDEQKKSSKDRQDGTEKDAEEYKKLVTEHDKLKQSINSATERNDRWKRRMDTELTSWLEQLRPMIDSINENFSVFFATLGCVGEVKLDEPENKVSFNFRDV

Organism: Meloidogyne hapla (NCBI:txid6305)

Foldseek 3Di:
DDDDDDDDDDDDDDDDDDDDDDDDDDDDPPVVVVVVVVVVVVVVVVVVVVVVVVVVVVVVVVVVVVVVVVVVVVVVVVVVVVVVVVVVVVVVVVVVVVVVVCVVPVPPVVVVVVVVVVVVVVVVVVVVVVVVVVVVVVVVVVVVVVVVVVVVVVVVVVVVVVVVVVVVVVVVVVVVVVVVVVVVVVVVVVVVVVVVVVVVVVVVVVVVVPDDPPPDDDDDPVNVVVVVVVVVVCVVVVQDPDPVSNVVVVVVVVVVVVVPDPPPDVVNVVVVVVVVVVVVVVVVVVVVVVVVVVVVVVVVVVVVVVVVVVCVVVQVVVQVVVQVVCVVVVHPDRDHDDDDPDDDDPDPPPD

pLDDT: mean 75.81, std 16.16, range [31.66, 95.06]